Protein AF-A0A151EIM7-F1 (afdb_monomer_lite)

Structure (mmCIF, N/CA/C/O backbone):
data_AF-A0A151EIM7-F1
#
_entry.id   AF-A0A151EIM7-F1
#
loop_
_atom_site.group_PDB
_atom_site.id
_atom_site.type_symbol
_atom_site.label_atom_id
_atom_site.label_alt_id
_atom_site.label_comp_id
_atom_site.label_asym_id
_atom_site.label_entity_id
_atom_site.label_seq_id
_atom_site.pdbx_PDB_ins_code
_atom_site.Cartn_x
_atom_site.Cartn_y
_atom_site.Cartn_z
_atom_site.occupancy
_atom_site.B_iso_or_equiv
_atom_site.auth_seq_id
_atom_site.auth_comp_id
_atom_site.auth_asym_id
_atom_site.auth_atom_id
_atom_site.pdbx_PDB_model_num
ATOM 1 N N . MET A 1 1 ? 0.735 -45.747 -28.617 1.00 42.25 1 MET A N 1
ATOM 2 C CA . MET A 1 1 ? 1.359 -46.510 -27.512 1.00 42.25 1 MET A CA 1
ATOM 3 C C . MET A 1 1 ? 2.869 -46.432 -27.669 1.00 42.25 1 MET A C 1
ATOM 5 O O . MET A 1 1 ? 3.387 -46.979 -28.634 1.00 42.25 1 MET A O 1
ATOM 9 N N . SER A 1 2 ? 3.569 -45.707 -26.797 1.00 50.22 2 SER A N 1
ATOM 10 C CA . SER A 1 2 ? 5.024 -45.531 -26.914 1.00 50.22 2 SER A CA 1
ATOM 11 C C . SER A 1 2 ? 5.769 -46.824 -26.540 1.00 50.22 2 SER A C 1
ATOM 13 O O . SER A 1 2 ? 5.380 -47.481 -25.568 1.00 50.22 2 SER A O 1
ATOM 15 N N . PRO A 1 3 ? 6.820 -47.223 -27.280 1.00 63.88 3 PRO A N 1
ATOM 16 C CA . PRO A 1 3 ? 7.548 -48.462 -27.020 1.00 63.88 3 PRO A CA 1
ATOM 17 C C . PRO A 1 3 ? 8.206 -48.447 -25.630 1.00 63.88 3 PRO A C 1
ATOM 19 O O . PRO A 1 3 ? 8.835 -47.468 -25.226 1.00 63.88 3 PRO A O 1
ATOM 22 N N . LYS A 1 4 ? 8.059 -49.544 -24.873 1.00 72.88 4 LYS A N 1
ATOM 23 C CA . LYS A 1 4 ? 8.673 -49.703 -23.545 1.00 72.88 4 LYS A CA 1
ATOM 24 C C . LYS A 1 4 ? 10.191 -49.879 -23.689 1.00 72.88 4 LYS A C 1
ATOM 26 O O . LYS A 1 4 ? 10.654 -50.973 -23.999 1.00 72.88 4 LYS A O 1
ATOM 31 N N . ILE A 1 5 ? 10.949 -48.817 -23.423 1.00 80.94 5 ILE A N 1
ATOM 32 C CA . ILE A 1 5 ? 12.421 -48.822 -23.419 1.00 80.94 5 ILE A CA 1
ATOM 33 C C . ILE A 1 5 ? 12.926 -49.662 -22.240 1.00 80.94 5 ILE A C 1
ATOM 35 O O . ILE A 1 5 ? 12.552 -49.422 -21.086 1.00 80.94 5 ILE A O 1
ATOM 39 N N . ARG A 1 6 ? 13.776 -50.660 -22.500 1.00 82.19 6 ARG A N 1
ATOM 40 C CA . ARG A 1 6 ? 14.359 -51.508 -21.453 1.00 82.19 6 ARG A CA 1
ATOM 41 C C . ARG A 1 6 ? 15.594 -50.827 -20.866 1.00 82.19 6 ARG A C 1
ATOM 43 O O . ARG A 1 6 ? 16.332 -50.113 -21.530 1.00 82.19 6 ARG A O 1
ATOM 50 N N . LYS A 1 7 ? 15.887 -51.104 -19.592 1.00 84.50 7 LYS A N 1
ATOM 51 C CA . LYS A 1 7 ? 17.019 -50.515 -18.841 1.00 84.50 7 LYS A CA 1
ATOM 52 C C . LYS A 1 7 ? 18.390 -50.647 -19.524 1.00 84.50 7 LYS A C 1
ATOM 54 O O . LYS A 1 7 ? 19.271 -49.830 -19.271 1.00 84.50 7 LYS A O 1
ATOM 59 N N . LYS A 1 8 ? 18.598 -51.698 -20.321 1.00 87.00 8 LYS A N 1
ATOM 60 C CA . LYS A 1 8 ? 19.870 -51.972 -21.004 1.00 87.00 8 LYS A CA 1
ATOM 61 C C . LYS A 1 8 ? 19.950 -51.358 -22.408 1.00 87.00 8 LYS A C 1
ATOM 63 O O . LYS A 1 8 ? 21.042 -51.376 -22.967 1.00 87.00 8 LYS A O 1
ATOM 68 N N . ASP A 1 9 ? 18.848 -50.826 -22.932 1.00 89.94 9 ASP A N 1
ATOM 69 C CA . ASP A 1 9 ? 18.790 -50.243 -24.272 1.00 89.94 9 ASP A CA 1
ATOM 70 C C . ASP A 1 9 ? 19.521 -48.889 -24.303 1.00 89.94 9 ASP A C 1
ATOM 72 O O . ASP A 1 9 ? 19.673 -48.254 -23.248 1.00 89.94 9 ASP A O 1
ATOM 76 N N . PRO A 1 10 ? 19.987 -48.427 -25.477 1.00 87.44 10 PRO A N 1
ATOM 77 C CA . PRO A 1 10 ? 20.509 -47.075 -25.644 1.00 87.44 10 PRO A CA 1
ATOM 78 C C . PRO A 1 10 ? 19.485 -46.024 -25.200 1.00 87.44 10 PRO A C 1
ATOM 80 O O . PRO A 1 10 ? 18.284 -46.161 -25.433 1.00 87.44 10 PRO A O 1
ATOM 83 N N . CYS A 1 11 ? 19.954 -44.980 -24.523 1.00 86.81 11 CYS A N 1
ATOM 84 C CA . CYS A 1 11 ? 19.087 -43.929 -24.013 1.00 86.81 11 CYS A CA 1
ATOM 85 C C . CYS A 1 11 ? 18.486 -43.113 -25.176 1.00 86.81 11 CYS A C 1
ATOM 87 O O . CYS A 1 11 ? 19.243 -42.645 -26.029 1.00 86.81 11 CYS A O 1
ATOM 89 N N . PRO A 1 12 ? 17.162 -42.865 -25.195 1.00 84.50 12 PRO A N 1
ATOM 90 C CA . PRO A 1 12 ? 16.500 -42.142 -26.285 1.00 84.50 12 PRO A CA 1
ATOM 91 C C . PRO A 1 12 ? 16.881 -40.656 -26.370 1.00 84.50 12 PRO A C 1
ATOM 93 O O . PRO A 1 12 ? 16.551 -40.012 -27.355 1.00 84.50 12 PRO A O 1
ATOM 96 N N . CYS A 1 13 ? 17.578 -40.098 -25.372 1.00 84.38 13 CYS A N 1
ATOM 97 C CA . CYS A 1 13 ? 18.049 -38.709 -25.401 1.00 84.38 13 CYS A CA 1
ATOM 98 C C . CYS A 1 13 ? 19.285 -38.484 -26.292 1.00 84.38 13 CYS A C 1
ATOM 100 O O . CYS A 1 13 ? 19.837 -37.391 -26.290 1.00 84.38 13 CYS A O 1
ATOM 102 N N . GLY A 1 14 ? 19.775 -39.517 -26.988 1.00 81.00 14 GLY A N 1
ATOM 103 C CA . GLY A 1 14 ? 20.930 -39.403 -27.885 1.00 81.00 14 GLY A CA 1
ATOM 104 C C . GLY A 1 14 ? 22.294 -39.403 -27.187 1.00 81.00 14 GLY A C 1
ATOM 105 O O . GLY A 1 14 ? 23.315 -39.279 -27.849 1.00 81.00 14 GLY A O 1
ATOM 106 N N . SER A 1 15 ? 22.354 -39.610 -25.868 1.00 84.38 15 SER A N 1
ATOM 107 C CA . SER A 1 15 ? 23.609 -39.541 -25.095 1.00 84.38 15 SER A CA 1
ATOM 108 C C . SER A 1 15 ? 24.609 -40.681 -25.338 1.00 84.38 15 SER A C 1
ATOM 110 O O . SER A 1 15 ? 25.675 -40.696 -24.726 1.00 84.38 15 SER A O 1
ATOM 112 N N . GLY A 1 16 ? 24.251 -41.698 -26.130 1.00 82.75 16 GLY A N 1
ATOM 113 C CA . GLY A 1 16 ? 25.068 -42.899 -26.361 1.00 82.75 16 GLY A CA 1
ATOM 114 C C . GLY A 1 16 ? 25.200 -43.849 -25.156 1.00 82.75 16 GLY A C 1
ATOM 115 O O . GLY A 1 16 ? 25.737 -44.947 -25.291 1.00 82.75 16 GLY A O 1
ATOM 116 N N . LYS A 1 17 ? 24.687 -43.478 -23.973 1.00 88.31 17 LYS A N 1
ATOM 117 C CA . LYS A 1 17 ? 24.714 -44.298 -22.745 1.00 88.31 17 LYS A CA 1
ATOM 118 C C . LYS A 1 17 ? 23.523 -45.263 -22.680 1.00 88.31 17 LYS A C 1
ATOM 120 O O . LYS A 1 17 ? 22.493 -45.044 -23.315 1.00 88.31 17 LYS A O 1
ATOM 125 N N . LYS A 1 18 ? 23.618 -46.310 -21.848 1.00 88.62 18 LYS A N 1
ATOM 126 C CA . LYS A 1 18 ? 22.475 -47.192 -21.524 1.00 88.62 18 LYS A CA 1
ATOM 127 C C . LYS A 1 18 ? 21.411 -46.417 -20.740 1.00 88.62 18 LYS A C 1
ATOM 129 O O . LYS A 1 18 ? 21.754 -45.627 -19.860 1.00 88.62 18 LYS A O 1
ATOM 134 N N . TYR A 1 19 ? 20.128 -46.686 -20.988 1.00 87.31 19 TYR A N 1
ATOM 135 C CA . TYR A 1 19 ? 19.005 -45.963 -20.380 1.00 87.31 19 TYR A CA 1
ATOM 136 C C . TYR A 1 19 ? 19.077 -45.931 -18.843 1.00 87.31 19 TYR A C 1
ATOM 138 O O . TYR A 1 19 ? 18.889 -44.873 -18.240 1.00 87.31 19 TYR A O 1
ATOM 146 N N . LYS A 1 20 ? 19.445 -47.057 -18.207 1.00 83.94 20 LYS A N 1
ATOM 147 C CA . LYS A 1 20 ? 19.614 -47.166 -16.744 1.00 83.94 20 LYS A CA 1
ATOM 148 C C . LYS A 1 20 ? 20.670 -46.228 -16.143 1.00 83.94 20 LYS A C 1
ATOM 150 O O . LYS A 1 20 ? 20.579 -45.923 -14.961 1.00 83.94 20 LYS A O 1
ATOM 155 N N . ASP A 1 21 ? 21.659 -45.813 -16.933 1.00 84.31 21 ASP A N 1
ATOM 156 C CA . ASP A 1 21 ? 22.814 -45.021 -16.493 1.00 84.31 21 ASP A CA 1
ATOM 157 C C . ASP A 1 21 ? 22.691 -43.543 -16.912 1.00 84.31 21 ASP A C 1
ATOM 159 O O . ASP A 1 21 ? 23.602 -42.753 -16.678 1.00 84.31 21 ASP A O 1
ATOM 163 N N . CYS A 1 22 ? 21.564 -43.171 -17.527 1.00 86.62 22 CYS A N 1
ATOM 164 C CA . CYS A 1 22 ? 21.266 -41.827 -18.011 1.00 86.62 22 CYS A CA 1
ATOM 165 C C . CYS A 1 22 ? 19.880 -41.389 -17.500 1.00 86.62 22 CYS A C 1
ATOM 167 O O . CYS A 1 22 ? 19.685 -41.281 -16.289 1.00 86.62 22 CYS A O 1
ATOM 169 N N . CYS A 1 23 ? 18.897 -41.194 -18.383 1.00 81.62 23 CYS A N 1
ATOM 170 C CA . CYS A 1 23 ? 17.592 -40.625 -18.035 1.00 81.62 23 CYS A CA 1
ATOM 171 C C . CYS A 1 23 ? 16.762 -41.452 -17.031 1.00 81.62 23 CYS A C 1
ATOM 173 O O . CYS A 1 23 ? 15.786 -40.954 -16.475 1.00 81.62 23 CYS A O 1
ATOM 175 N N . PHE A 1 24 ? 17.111 -42.719 -16.782 1.00 79.12 24 PHE A N 1
ATOM 176 C CA . PHE A 1 24 ? 16.464 -43.508 -15.732 1.00 79.12 24 PHE A CA 1
ATOM 177 C C . PHE A 1 24 ? 16.878 -43.067 -14.316 1.00 79.12 24 PHE A C 1
ATOM 179 O O . PHE A 1 24 ? 16.057 -43.133 -13.404 1.00 79.12 24 PHE A O 1
ATOM 186 N N . LYS A 1 25 ? 18.124 -42.604 -14.115 1.00 71.12 25 LYS A N 1
ATOM 187 C CA . LYS A 1 25 ? 18.597 -42.102 -12.810 1.00 71.12 25 LYS A CA 1
ATOM 188 C C . LYS A 1 25 ? 17.967 -40.757 -12.465 1.00 71.12 25 LYS A C 1
ATOM 190 O O . LYS A 1 25 ? 17.516 -40.586 -11.338 1.00 71.12 25 LYS A O 1
ATOM 195 N N . THR A 1 26 ? 17.855 -39.850 -13.436 1.00 60.06 26 THR A N 1
ATOM 196 C CA . THR A 1 26 ? 17.179 -38.556 -13.248 1.00 60.06 26 THR A CA 1
ATOM 197 C C . THR A 1 26 ? 15.692 -38.724 -12.940 1.00 60.06 26 THR A C 1
ATOM 199 O O . THR A 1 26 ? 15.194 -38.066 -12.035 1.00 60.06 26 THR A O 1
ATOM 202 N N . LYS A 1 27 ? 15.003 -39.694 -13.565 1.00 59.03 27 LYS A N 1
ATOM 203 C CA . LYS A 1 27 ? 13.618 -40.060 -13.193 1.00 59.03 27 LYS A CA 1
ATOM 204 C C . LYS A 1 27 ? 13.473 -40.676 -11.797 1.00 59.03 27 LYS A C 1
ATOM 206 O O . LYS A 1 27 ? 12.365 -40.710 -11.273 1.00 59.03 27 LYS A O 1
ATOM 211 N N . LYS A 1 28 ? 14.548 -41.225 -11.220 1.00 49.00 28 LYS A N 1
ATOM 212 C CA . LYS A 1 28 ? 14.542 -41.732 -9.841 1.00 49.00 28 LYS A CA 1
ATOM 213 C C . LYS A 1 28 ? 14.741 -40.582 -8.847 1.00 49.00 28 LYS A C 1
ATOM 215 O O . LYS A 1 28 ? 14.007 -40.510 -7.872 1.00 49.00 28 LYS A O 1
ATOM 220 N N . TYR A 1 29 ? 15.640 -39.647 -9.163 1.00 43.59 29 TYR A N 1
ATOM 221 C CA . TYR A 1 29 ? 15.848 -38.419 -8.387 1.00 43.59 29 TYR A CA 1
ATOM 222 C C . TYR A 1 29 ? 14.589 -37.548 -8.313 1.00 43.59 29 TYR A C 1
ATOM 224 O O . TYR A 1 29 ? 14.242 -37.096 -7.233 1.00 43.59 29 TYR A O 1
ATOM 232 N N . SER A 1 30 ? 13.843 -37.403 -9.413 1.00 48.06 30 SER A N 1
ATOM 233 C CA . SER A 1 30 ? 12.594 -36.625 -9.435 1.00 48.06 30 SER A CA 1
ATOM 234 C C . SER A 1 30 ? 11.403 -37.305 -8.744 1.00 48.06 30 SER A C 1
ATOM 236 O O . SER A 1 30 ? 10.312 -36.749 -8.737 1.00 48.06 30 SER A O 1
ATOM 238 N N . LYS A 1 31 ? 11.559 -38.546 -8.261 1.00 43.12 31 LYS A N 1
ATOM 239 C CA . LYS A 1 31 ? 10.491 -39.307 -7.593 1.00 43.12 31 LYS A CA 1
ATOM 240 C C . LYS A 1 31 ? 10.772 -39.541 -6.106 1.00 43.12 31 LYS A C 1
ATOM 242 O O . LYS A 1 31 ? 9.821 -39.740 -5.361 1.00 43.12 31 LYS A O 1
ATOM 247 N N . ASP A 1 32 ? 12.041 -39.482 -5.690 1.00 39.56 32 ASP A N 1
ATOM 248 C CA . ASP A 1 32 ? 12.460 -39.518 -4.279 1.00 39.56 32 ASP A CA 1
ATOM 249 C C . ASP A 1 32 ? 12.395 -38.134 -3.598 1.00 39.56 32 ASP A C 1
ATOM 251 O O . ASP A 1 32 ? 12.278 -38.072 -2.380 1.00 39.56 32 ASP A O 1
ATOM 255 N N . SER A 1 33 ? 12.390 -37.021 -4.343 1.00 40.53 33 SER A N 1
ATOM 256 C CA . SER A 1 33 ? 12.247 -35.665 -3.777 1.00 40.53 33 SER A CA 1
ATOM 257 C C . SER A 1 33 ? 10.799 -35.241 -3.483 1.00 40.53 33 SER A C 1
ATOM 259 O O . SER A 1 33 ? 10.574 -34.156 -2.958 1.00 40.53 33 SER A O 1
ATOM 261 N N . SER A 1 34 ? 9.806 -36.083 -3.785 1.00 43.25 34 SER A N 1
ATOM 262 C CA . SER A 1 34 ? 8.378 -35.766 -3.599 1.00 43.25 34 SER A CA 1
ATOM 263 C C . SER A 1 34 ? 7.695 -36.575 -2.490 1.00 43.25 34 SER A C 1
ATOM 265 O O . SER A 1 34 ? 6.467 -36.600 -2.422 1.00 43.25 34 SER A O 1
ATOM 267 N N . GLN A 1 35 ? 8.446 -37.238 -1.602 1.00 47.59 35 GLN A N 1
ATOM 268 C CA . GLN A 1 35 ? 7.869 -37.856 -0.403 1.00 47.59 35 GLN A CA 1
ATOM 269 C C . GLN A 1 35 ? 8.670 -37.527 0.865 1.00 47.59 35 GLN A C 1
ATOM 271 O O . GLN A 1 35 ? 9.724 -38.101 1.113 1.00 47.59 35 GLN A O 1
ATOM 276 N N . LYS A 1 36 ? 8.030 -36.686 1.697 1.00 44.12 36 LYS A N 1
ATOM 277 C CA . LYS A 1 36 ? 8.289 -36.324 3.107 1.00 44.12 36 LYS A CA 1
ATOM 278 C C . LYS A 1 36 ? 9.172 -35.099 3.385 1.00 44.12 36 LYS A C 1
ATOM 280 O O . LYS A 1 36 ? 10.219 -35.221 4.001 1.00 44.12 36 LYS A O 1
ATOM 285 N N . LEU A 1 37 ? 8.618 -33.916 3.129 1.00 39.38 37 LEU A N 1
ATOM 286 C CA . LEU A 1 37 ? 8.621 -32.830 4.115 1.00 39.38 37 LEU A CA 1
ATOM 287 C C . LEU A 1 37 ? 7.152 -32.455 4.343 1.00 39.38 37 LEU A C 1
ATOM 289 O O . LEU A 1 37 ? 6.433 -32.094 3.416 1.00 39.38 37 LEU A O 1
ATOM 293 N N . SER A 1 38 ? 6.664 -32.698 5.557 1.00 47.59 38 SER A N 1
ATOM 294 C CA . SER A 1 38 ? 5.327 -32.275 5.979 1.00 47.59 38 SER A CA 1
ATOM 295 C C . SER A 1 38 ? 5.363 -30.761 6.176 1.00 47.59 38 SER A C 1
ATOM 297 O O . SER A 1 38 ? 6.334 -30.275 6.751 1.00 47.59 38 SER A O 1
ATOM 299 N N . LYS A 1 39 ? 4.322 -30.018 5.770 1.00 49.53 39 LYS A N 1
ATOM 300 C CA . LYS A 1 39 ? 4.217 -28.566 6.037 1.00 49.53 39 LYS A CA 1
ATOM 301 C C . LYS A 1 39 ? 4.471 -28.231 7.524 1.00 49.53 39 LYS A C 1
ATOM 303 O O . LYS A 1 39 ? 5.086 -27.219 7.828 1.00 49.53 39 LYS A O 1
ATOM 308 N N . ASN A 1 40 ? 4.140 -29.157 8.433 1.00 51.78 40 ASN A N 1
ATOM 309 C CA . ASN A 1 40 ? 4.376 -29.020 9.875 1.00 51.78 40 ASN A CA 1
ATOM 310 C C . ASN A 1 40 ? 5.846 -29.145 10.314 1.00 51.78 40 ASN A C 1
ATOM 312 O O . ASN A 1 40 ? 6.152 -28.771 11.442 1.00 51.78 40 ASN A O 1
ATOM 316 N N . SER A 1 41 ? 6.752 -29.718 9.509 1.00 50.06 41 SER A N 1
ATOM 317 C CA . SER A 1 41 ? 8.176 -29.776 9.881 1.00 50.06 41 SER A CA 1
ATOM 318 C C . SER A 1 41 ? 8.945 -28.552 9.403 1.00 50.06 41 SER A C 1
ATOM 320 O O . SER A 1 41 ? 9.816 -28.103 10.131 1.00 50.06 41 SER A O 1
ATOM 322 N N . ALA A 1 42 ? 8.584 -27.982 8.249 1.00 47.88 42 ALA A N 1
ATOM 323 C CA . ALA A 1 42 ? 9.158 -26.722 7.779 1.00 47.88 42 ALA A CA 1
ATOM 324 C C . ALA A 1 42 ? 8.760 -25.554 8.697 1.00 47.88 42 ALA A C 1
ATOM 326 O O . ALA A 1 42 ? 9.623 -24.791 9.108 1.00 47.88 42 ALA A O 1
ATOM 327 N N . ALA A 1 43 ? 7.488 -25.485 9.113 1.00 47.28 43 ALA A N 1
ATOM 328 C CA . ALA A 1 43 ? 7.025 -24.487 10.081 1.00 47.28 43 ALA A CA 1
ATOM 329 C C . ALA A 1 43 ? 7.740 -24.606 11.441 1.00 47.28 43 ALA A C 1
ATOM 331 O O . ALA A 1 43 ? 8.161 -23.606 12.003 1.00 47.28 43 ALA A O 1
ATOM 332 N N . LYS A 1 44 ? 7.976 -25.833 11.931 1.00 54.34 44 LYS A N 1
ATOM 333 C CA . LYS A 1 44 ? 8.737 -26.070 13.173 1.00 54.34 44 LYS A CA 1
ATOM 334 C C . LYS A 1 44 ? 10.231 -25.782 13.062 1.00 54.34 44 LYS A C 1
ATOM 336 O O . LYS A 1 44 ? 10.880 -25.507 14.068 1.00 54.34 44 LYS A O 1
ATOM 341 N N . GLU A 1 45 ? 10.806 -25.943 11.876 1.00 62.12 45 GLU A N 1
ATOM 342 C CA . GLU A 1 45 ? 12.193 -25.554 11.623 1.00 62.12 45 GLU A CA 1
ATOM 343 C C . GLU A 1 45 ? 12.316 -24.033 11.532 1.00 62.12 45 GLU A C 1
ATOM 345 O O . GLU A 1 45 ? 13.248 -23.488 12.113 1.00 62.12 45 GLU A O 1
ATOM 350 N N . LEU A 1 46 ? 11.343 -23.354 10.917 1.00 59.88 46 LEU A N 1
ATOM 351 C CA . LEU A 1 46 ? 11.243 -21.895 10.911 1.00 59.88 46 LEU A CA 1
ATOM 352 C C . LEU A 1 46 ? 11.037 -21.327 12.319 1.00 59.88 46 LEU A C 1
ATOM 354 O O . LEU A 1 46 ? 11.780 -20.433 12.696 1.00 59.88 46 LEU A O 1
ATOM 358 N N . GLU A 1 47 ? 10.139 -21.890 13.135 1.00 60.97 47 GLU A N 1
ATOM 359 C CA . GLU A 1 47 ? 9.978 -21.494 14.547 1.00 60.97 47 GLU A CA 1
ATOM 360 C C . GLU A 1 47 ? 11.301 -21.598 15.315 1.00 60.97 47 GLU A C 1
ATOM 362 O O . GLU A 1 47 ? 11.693 -20.659 15.993 1.00 60.97 47 GLU A O 1
ATOM 367 N N . LYS A 1 48 ? 12.054 -22.693 15.151 1.00 65.81 48 LYS A N 1
ATOM 368 C CA . LYS A 1 48 ? 13.373 -22.847 15.793 1.00 65.81 48 LYS A CA 1
ATOM 369 C C . LYS A 1 48 ? 14.423 -21.850 15.310 1.00 65.81 48 LYS A C 1
ATOM 371 O O . LYS A 1 48 ? 15.360 -21.554 16.046 1.00 65.81 48 LYS A O 1
ATOM 376 N N . ILE A 1 49 ? 14.321 -21.407 14.061 1.00 66.31 49 ILE A N 1
ATOM 377 C CA . ILE A 1 49 ? 15.206 -20.388 13.490 1.00 66.31 49 ILE A CA 1
ATOM 378 C C . ILE A 1 49 ? 14.817 -19.008 14.038 1.00 66.31 49 ILE A C 1
ATOM 380 O O . ILE A 1 49 ? 15.701 -18.251 14.423 1.00 66.31 49 ILE A O 1
ATOM 384 N N . LEU A 1 50 ? 13.516 -18.726 14.152 1.00 59.28 50 LEU A N 1
ATOM 385 C CA . LEU A 1 50 ? 12.955 -17.499 14.729 1.00 59.28 50 LEU A CA 1
ATOM 386 C C . LEU A 1 50 ? 13.085 -17.436 16.264 1.00 59.28 50 LEU A C 1
ATOM 388 O O . LEU A 1 50 ? 13.021 -16.367 16.850 1.00 59.28 50 LEU A O 1
ATOM 392 N N . GLU A 1 51 ? 13.327 -18.553 16.948 1.00 68.38 51 GLU A N 1
ATOM 393 C CA . GLU A 1 51 ? 13.711 -18.560 18.369 1.00 68.38 51 GLU A CA 1
ATOM 394 C C . GLU A 1 51 ? 15.164 -18.099 18.590 1.00 68.38 51 GLU A C 1
ATOM 396 O O . GLU A 1 51 ? 15.560 -17.788 19.719 1.00 68.38 51 GLU A O 1
ATOM 401 N N . ASN A 1 52 ? 15.983 -18.058 17.534 1.00 79.00 52 ASN A N 1
ATOM 402 C CA . ASN A 1 52 ? 17.338 -17.543 17.628 1.00 79.00 52 ASN A CA 1
ATOM 403 C C . ASN A 1 52 ? 17.317 -16.016 17.539 1.00 79.00 52 ASN A C 1
ATOM 405 O O . ASN A 1 52 ? 17.175 -15.444 16.458 1.00 79.00 52 ASN A O 1
ATOM 409 N N . LYS A 1 53 ? 17.509 -15.374 18.692 1.00 60.94 53 LYS A N 1
ATOM 410 C CA . LYS A 1 53 ? 17.497 -13.917 18.826 1.00 60.94 53 LYS A CA 1
ATOM 411 C C . LYS A 1 53 ? 18.451 -13.223 17.849 1.00 60.94 53 LYS A C 1
ATOM 413 O O . LYS A 1 53 ? 18.049 -12.235 17.257 1.00 60.94 53 LYS A O 1
ATOM 418 N N . ASP A 1 54 ? 19.631 -13.792 17.595 1.00 62.62 54 ASP A N 1
ATOM 419 C CA . ASP A 1 54 ? 20.600 -13.222 16.650 1.00 62.62 54 ASP A CA 1
ATOM 420 C C . ASP A 1 54 ? 20.069 -13.245 15.205 1.00 62.62 54 ASP A C 1
ATOM 422 O O . ASP A 1 54 ? 20.354 -12.347 14.419 1.00 62.62 54 ASP A O 1
ATOM 426 N N . ILE A 1 55 ? 19.285 -14.266 14.837 1.00 68.19 55 ILE A N 1
ATOM 427 C CA . ILE A 1 55 ? 18.697 -14.390 13.495 1.00 68.19 55 ILE A CA 1
ATOM 428 C C . ILE A 1 55 ? 17.515 -13.441 13.338 1.00 68.19 55 ILE A C 1
ATOM 430 O O . ILE A 1 55 ? 17.396 -12.813 12.293 1.00 68.19 55 ILE A O 1
ATOM 434 N N . VAL A 1 56 ? 16.662 -13.318 14.356 1.00 59.88 56 VAL A N 1
ATOM 435 C CA . VAL A 1 56 ? 15.547 -12.358 14.341 1.00 59.88 56 VAL A CA 1
ATOM 436 C C . VAL A 1 56 ? 16.064 -10.928 14.311 1.00 59.88 56 VAL A C 1
ATOM 438 O O . VAL A 1 56 ? 15.546 -10.123 13.552 1.00 59.88 56 VAL A O 1
ATOM 441 N N . GLU A 1 57 ? 17.112 -10.628 15.074 1.00 51.97 57 GLU A N 1
ATOM 442 C CA . GLU A 1 57 ? 17.764 -9.318 15.078 1.00 51.97 57 GLU A CA 1
ATOM 443 C C . GLU A 1 57 ? 18.423 -9.041 13.720 1.00 51.97 57 GLU A C 1
ATOM 445 O O . GLU A 1 57 ? 18.194 -7.990 13.139 1.00 51.97 57 GLU A O 1
ATOM 450 N N . THR A 1 58 ? 19.110 -10.025 13.127 1.00 56.69 58 THR A N 1
ATOM 451 C CA . THR A 1 58 ? 19.674 -9.890 11.770 1.00 56.69 58 THR A CA 1
ATOM 452 C C . THR A 1 58 ? 18.591 -9.724 10.701 1.00 56.69 58 THR A C 1
ATOM 454 O O . THR A 1 58 ? 18.764 -8.930 9.787 1.00 56.69 58 THR A O 1
ATOM 457 N N . LEU A 1 59 ? 17.482 -10.468 10.777 1.00 60.62 59 LEU A N 1
ATOM 458 C CA . LEU A 1 59 ? 16.359 -10.344 9.841 1.00 60.62 59 LEU A CA 1
ATOM 459 C C . LEU A 1 59 ? 15.645 -9.004 10.007 1.00 60.62 59 LEU A C 1
ATOM 461 O O . LEU A 1 59 ? 15.328 -8.377 9.004 1.00 60.62 59 LEU A O 1
ATOM 465 N N . GLY A 1 60 ? 15.448 -8.556 11.247 1.00 50.12 60 GLY A N 1
ATOM 466 C CA . GLY A 1 60 ? 14.913 -7.238 11.567 1.00 50.12 60 GLY A CA 1
ATOM 467 C C . GLY A 1 60 ? 15.801 -6.129 11.014 1.00 50.12 60 GLY A C 1
ATOM 468 O O . GLY A 1 60 ? 15.298 -5.247 10.335 1.00 50.12 60 GLY A O 1
ATOM 469 N N . GLU A 1 61 ? 17.123 -6.227 11.187 1.00 46.28 61 GLU A N 1
ATOM 470 C CA . GLU A 1 61 ? 18.086 -5.300 10.578 1.00 46.28 61 GLU A CA 1
ATOM 471 C C . GLU A 1 61 ? 18.027 -5.317 9.042 1.00 46.28 61 GLU A C 1
ATOM 473 O O . GLU A 1 61 ? 18.238 -4.285 8.414 1.00 46.28 61 GLU A O 1
ATOM 478 N N . LEU A 1 62 ? 17.759 -6.472 8.424 1.00 48.84 62 LEU A N 1
ATOM 479 C CA . LEU A 1 62 ? 17.701 -6.628 6.966 1.00 48.84 62 LEU A CA 1
ATOM 480 C C . LEU A 1 62 ? 16.408 -6.054 6.381 1.00 48.84 62 LEU A C 1
ATOM 482 O O . LEU A 1 62 ? 16.457 -5.389 5.352 1.00 48.84 62 LEU A O 1
ATOM 486 N N . VAL A 1 63 ? 15.278 -6.281 7.055 1.00 56.53 63 VAL A N 1
ATOM 487 C CA . VAL A 1 63 ? 13.985 -5.663 6.733 1.00 56.53 63 VAL A CA 1
ATOM 488 C C . VAL A 1 63 ? 14.085 -4.151 6.931 1.00 56.53 63 VAL A C 1
ATOM 490 O O . VAL A 1 63 ? 13.838 -3.395 6.004 1.00 56.53 63 VAL A O 1
ATOM 493 N N . TRP A 1 64 ? 14.588 -3.693 8.075 1.00 47.41 64 TRP A N 1
ATOM 494 C CA . TRP A 1 64 ? 14.780 -2.271 8.367 1.00 47.41 64 TRP A CA 1
ATO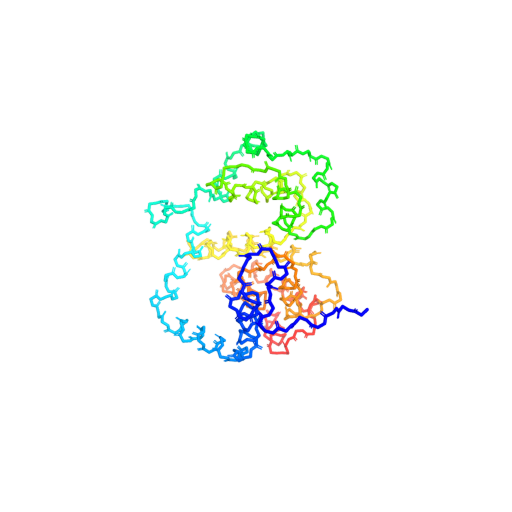M 495 C C . TRP A 1 64 ? 15.738 -1.570 7.383 1.00 47.41 64 TRP A C 1
ATOM 497 O O . TRP A 1 64 ? 15.493 -0.439 6.961 1.00 47.41 64 TRP A O 1
ATOM 507 N N . ALA A 1 65 ? 16.800 -2.252 6.937 1.00 46.97 65 ALA A N 1
ATOM 508 C CA . ALA A 1 65 ? 17.718 -1.739 5.917 1.00 46.97 65 ALA A CA 1
ATOM 509 C C . ALA A 1 65 ? 17.101 -1.645 4.509 1.00 46.97 65 ALA A C 1
ATOM 511 O O . ALA A 1 65 ? 17.607 -0.882 3.684 1.00 46.97 65 ALA A O 1
ATOM 512 N N . LEU A 1 66 ? 16.031 -2.394 4.215 1.00 47.88 66 LEU A N 1
ATOM 513 C CA . LEU A 1 66 ? 15.263 -2.229 2.975 1.00 47.88 66 LEU A CA 1
ATOM 514 C C . LEU A 1 66 ? 14.435 -0.931 2.987 1.00 47.88 66 LEU A C 1
ATOM 516 O O . LEU A 1 66 ? 14.198 -0.368 1.918 1.00 47.88 66 LEU A O 1
ATOM 520 N N . HIS A 1 67 ? 14.070 -0.422 4.171 1.00 50.41 67 HIS A N 1
ATOM 521 C CA . HIS A 1 67 ? 13.145 0.709 4.334 1.00 50.41 67 HIS A CA 1
ATOM 522 C C . HIS A 1 67 ? 13.816 2.047 4.734 1.00 50.41 67 HIS A C 1
ATOM 524 O O . HIS A 1 67 ? 13.287 3.123 4.436 1.00 50.41 67 HIS A O 1
ATOM 530 N N . THR A 1 68 ? 15.031 2.054 5.297 1.00 43.22 68 THR A N 1
ATOM 531 C CA . THR A 1 68 ? 15.697 3.286 5.787 1.00 43.22 68 THR A CA 1
ATOM 532 C C . THR A 1 68 ? 16.833 3.823 4.894 1.00 43.22 68 THR A C 1
ATOM 534 O O . THR A 1 68 ? 17.634 3.091 4.312 1.00 43.22 68 THR A O 1
ATOM 537 N N . GLU A 1 69 ? 16.951 5.158 4.786 1.00 40.12 69 GLU A N 1
ATOM 538 C CA . GLU A 1 69 ? 18.141 5.817 4.224 1.00 40.12 69 GLU A CA 1
ATOM 539 C C . GLU A 1 69 ? 19.179 6.038 5.327 1.00 40.12 69 GLU A C 1
ATOM 541 O O . GLU A 1 69 ? 18.996 6.891 6.191 1.00 40.12 69 GLU A O 1
ATOM 546 N N . GLY A 1 70 ? 20.310 5.330 5.270 1.00 45.81 70 GLY A N 1
ATOM 547 C CA . GLY A 1 70 ? 21.421 5.648 6.170 1.00 45.81 70 GLY A CA 1
ATOM 548 C C . GLY A 1 70 ? 22.631 4.726 6.148 1.00 45.81 70 GLY A C 1
ATOM 549 O O . GLY A 1 70 ? 23.726 5.198 6.431 1.00 45.81 70 GLY A O 1
ATOM 550 N N . GLU A 1 71 ? 22.501 3.455 5.762 1.00 40.69 71 GLU A N 1
ATOM 551 C CA . GLU A 1 71 ? 23.618 2.502 5.896 1.00 40.69 71 GLU A CA 1
ATOM 552 C C . GLU A 1 71 ? 23.857 1.657 4.638 1.00 40.69 71 GLU A C 1
ATOM 554 O O . GLU A 1 71 ? 23.909 0.430 4.666 1.00 40.69 71 GLU A O 1
ATOM 559 N N . SER A 1 72 ? 24.123 2.323 3.508 1.00 41.78 72 SER A N 1
ATOM 560 C CA . SER A 1 72 ? 24.623 1.634 2.301 1.00 41.78 72 SER A CA 1
ATOM 561 C C . SER A 1 72 ? 25.987 0.941 2.494 1.00 41.78 72 SER A C 1
ATOM 563 O O . SER A 1 72 ? 26.415 0.174 1.636 1.00 41.78 72 SER A O 1
ATOM 565 N N . GLU A 1 73 ? 26.677 1.188 3.614 1.00 41.16 73 GLU A N 1
ATOM 566 C CA . GLU A 1 73 ? 27.961 0.553 3.941 1.00 41.16 73 GLU A CA 1
ATOM 567 C C . GLU A 1 73 ? 27.822 -0.842 4.572 1.00 41.16 73 GLU A C 1
ATOM 569 O O . GLU A 1 73 ? 28.786 -1.609 4.529 1.00 41.16 73 GLU A O 1
ATOM 574 N N . LYS A 1 74 ? 26.652 -1.210 5.119 1.00 39.91 74 LYS A N 1
ATOM 575 C CA . LYS A 1 74 ? 26.481 -2.477 5.858 1.00 39.91 74 LYS A CA 1
ATOM 576 C C . LYS A 1 74 ? 25.952 -3.628 4.985 1.00 39.91 74 LYS A C 1
ATOM 578 O O . LYS A 1 74 ? 26.265 -4.785 5.260 1.00 39.91 74 LYS A O 1
ATOM 583 N N . TYR A 1 75 ? 25.255 -3.322 3.883 1.00 42.84 75 TYR A N 1
ATOM 584 C CA . TYR A 1 75 ? 24.648 -4.311 2.976 1.00 42.84 75 TYR A CA 1
ATOM 585 C C . TYR A 1 75 ? 24.989 -4.034 1.495 1.00 42.84 75 TYR A C 1
ATOM 587 O O . TYR A 1 75 ? 24.215 -3.406 0.776 1.00 42.84 75 TYR A O 1
ATOM 595 N N . PRO A 1 76 ? 26.135 -4.526 0.986 1.00 42.09 76 PRO A N 1
ATOM 596 C CA . PRO A 1 76 ? 26.666 -4.193 -0.346 1.00 42.09 76 PRO A CA 1
ATOM 597 C C . PRO A 1 76 ? 25.893 -4.791 -1.544 1.00 42.09 76 PRO A C 1
ATOM 599 O O . PRO A 1 76 ? 26.393 -4.741 -2.668 1.00 42.09 76 PRO A O 1
ATOM 602 N N . GLY A 1 77 ? 24.718 -5.393 -1.320 1.00 49.69 77 GLY A N 1
ATOM 603 C CA . GLY A 1 77 ? 23.923 -6.082 -2.345 1.00 49.69 77 GLY A CA 1
ATOM 604 C C . GLY A 1 77 ? 22.801 -5.250 -2.975 1.00 49.69 77 GLY A C 1
ATOM 605 O O . GLY A 1 77 ? 22.494 -5.469 -4.140 1.00 49.69 77 GLY A O 1
ATOM 606 N N . LEU A 1 78 ? 22.227 -4.282 -2.249 1.00 55.50 78 LEU A N 1
ATOM 607 C CA . LEU A 1 78 ? 21.087 -3.480 -2.715 1.00 55.50 78 LEU A CA 1
ATOM 608 C C . LEU A 1 78 ? 21.563 -2.126 -3.245 1.00 55.50 78 LEU A C 1
ATOM 610 O O . LEU A 1 78 ? 21.867 -1.188 -2.501 1.00 55.50 78 LEU A O 1
ATOM 614 N N . ARG A 1 79 ? 21.675 -2.028 -4.571 1.00 75.75 79 ARG A N 1
ATOM 615 C CA . ARG A 1 79 ? 22.138 -0.804 -5.240 1.00 75.75 79 ARG A CA 1
ATOM 616 C C . ARG A 1 79 ? 21.065 0.288 -5.253 1.00 75.75 79 ARG A C 1
ATOM 618 O O . ARG A 1 79 ? 21.405 1.472 -5.120 1.00 75.75 79 ARG A O 1
ATOM 625 N N . TRP A 1 80 ? 19.801 -0.109 -5.358 1.00 87.25 80 TRP A N 1
ATOM 626 C CA . TRP A 1 80 ? 18.634 0.765 -5.449 1.00 87.25 80 TRP A CA 1
ATOM 627 C C . TRP A 1 80 ? 17.749 0.659 -4.205 1.00 87.25 80 TRP A C 1
ATOM 629 O O . TRP A 1 80 ? 17.802 -0.327 -3.482 1.00 87.25 80 TRP A O 1
ATOM 639 N N . SER A 1 81 ? 16.989 1.718 -3.940 1.00 87.25 81 SER A N 1
ATOM 640 C CA . SER A 1 81 ? 15.965 1.790 -2.893 1.00 87.25 81 SER A CA 1
ATOM 641 C C . SER A 1 81 ? 14.852 2.730 -3.355 1.00 87.25 81 SER A C 1
ATOM 643 O O . SER A 1 81 ? 15.114 3.603 -4.191 1.00 87.25 81 SER A O 1
ATOM 645 N N . SER A 1 82 ? 13.643 2.599 -2.801 1.00 87.19 82 SER A N 1
ATOM 646 C CA . SER A 1 82 ? 12.492 3.462 -3.126 1.00 87.19 82 SER A CA 1
ATOM 647 C C . SER A 1 82 ? 12.848 4.943 -2.980 1.00 87.19 82 SER A C 1
ATOM 649 O O . SER A 1 82 ? 12.755 5.705 -3.938 1.00 87.19 82 SER A O 1
ATOM 651 N N . LYS A 1 83 ? 13.444 5.328 -1.844 1.00 86.69 83 LYS A N 1
ATOM 652 C CA . LYS A 1 83 ? 13.914 6.699 -1.560 1.00 86.69 83 LYS A CA 1
ATOM 653 C C . LYS A 1 83 ? 14.913 7.240 -2.601 1.00 86.69 83 LYS A C 1
ATOM 655 O O . LYS A 1 83 ? 14.869 8.423 -2.946 1.00 86.69 83 LYS A O 1
ATOM 660 N N . LYS A 1 84 ? 15.798 6.396 -3.157 1.00 91.88 84 LYS A N 1
ATOM 661 C CA . LYS A 1 84 ? 16.714 6.802 -4.245 1.00 91.88 84 LYS A CA 1
ATOM 662 C C . LYS A 1 84 ? 15.964 7.070 -5.547 1.00 91.88 84 LYS A C 1
ATOM 664 O O . LYS A 1 84 ? 16.283 8.046 -6.224 1.00 91.88 84 LYS A O 1
ATOM 669 N N . VAL A 1 85 ? 15.004 6.215 -5.896 1.00 94.62 85 VAL A N 1
ATOM 670 C CA . VAL A 1 85 ? 14.200 6.364 -7.118 1.00 94.62 85 VAL A CA 1
ATOM 671 C C . VAL A 1 85 ? 13.259 7.568 -6.999 1.00 94.62 85 VAL A C 1
ATOM 673 O O . VAL A 1 85 ? 13.200 8.376 -7.923 1.00 94.62 85 VAL A O 1
ATOM 676 N N . ALA A 1 86 ? 12.658 7.798 -5.830 1.00 93.06 86 ALA A N 1
ATOM 677 C CA . ALA A 1 86 ? 11.827 8.967 -5.537 1.00 93.06 86 ALA A CA 1
ATOM 678 C C . ALA A 1 86 ? 12.560 10.309 -5.742 1.00 93.06 86 ALA A C 1
ATOM 680 O O . ALA A 1 86 ? 11.964 11.303 -6.155 1.00 93.06 86 ALA A O 1
ATOM 681 N N . LYS A 1 87 ? 13.884 10.351 -5.533 1.00 96.12 87 LYS A N 1
ATOM 682 C CA . LYS A 1 87 ? 14.716 11.544 -5.796 1.00 96.12 87 LYS A CA 1
ATOM 683 C C . LYS A 1 87 ? 14.968 11.811 -7.284 1.00 96.12 87 LYS A C 1
ATOM 685 O O . LYS A 1 87 ? 15.388 12.916 -7.629 1.00 96.12 87 LYS A O 1
ATOM 690 N N . MET A 1 88 ? 14.751 10.830 -8.156 1.00 97.94 88 MET A N 1
ATOM 691 C CA . MET A 1 88 ? 14.872 10.997 -9.605 1.00 97.94 88 MET A CA 1
ATOM 692 C C . MET A 1 88 ? 13.612 11.662 -10.161 1.00 97.94 88 MET A C 1
ATOM 694 O O . MET A 1 88 ? 12.503 11.411 -9.699 1.00 97.94 88 MET A O 1
ATOM 698 N N . SER A 1 89 ? 13.743 12.485 -11.196 1.00 98.25 89 SER A N 1
ATOM 699 C CA . SER A 1 89 ? 12.596 12.975 -11.968 1.00 98.25 89 SER A CA 1
ATOM 700 C C . SER A 1 89 ? 11.956 11.850 -12.787 1.00 98.25 89 SER A C 1
ATOM 702 O O . SER A 1 89 ? 12.610 10.872 -13.139 1.00 98.25 89 SER A O 1
ATOM 704 N N . THR A 1 90 ? 10.678 11.997 -13.151 1.00 98.38 90 THR A N 1
ATOM 705 C CA . THR A 1 90 ? 9.950 10.989 -13.952 1.00 98.38 90 THR A CA 1
ATOM 706 C C . THR A 1 90 ? 10.687 10.676 -15.252 1.00 98.38 90 THR A C 1
ATOM 708 O O . THR A 1 90 ? 10.805 9.525 -15.655 1.00 98.38 90 THR A O 1
ATOM 711 N N . LYS A 1 91 ? 11.265 11.710 -15.872 1.00 98.12 91 LYS A N 1
ATOM 712 C CA . LYS A 1 91 ? 12.079 11.570 -17.075 1.00 98.12 91 LYS A CA 1
ATOM 713 C C . LYS A 1 91 ? 13.344 10.739 -16.829 1.00 98.12 91 LYS A C 1
ATOM 715 O O . LYS A 1 91 ? 13.644 9.875 -17.641 1.00 98.12 91 LYS A O 1
ATOM 720 N N . GLU A 1 92 ? 14.069 10.983 -15.738 1.00 98.44 92 GLU A N 1
ATOM 721 C CA . GLU A 1 92 ? 15.285 10.223 -15.405 1.00 98.44 92 GLU A CA 1
ATOM 722 C C . GLU A 1 92 ? 14.980 8.750 -15.118 1.00 98.44 92 GLU A C 1
ATOM 724 O O . GLU A 1 92 ? 15.769 7.883 -15.491 1.00 98.44 92 GLU A O 1
ATOM 729 N N . ILE A 1 93 ? 13.835 8.460 -14.491 1.00 98.38 93 ILE A N 1
ATOM 730 C CA . ILE A 1 93 ? 13.389 7.083 -14.246 1.00 98.38 93 ILE A CA 1
ATOM 731 C C . ILE A 1 93 ? 13.173 6.359 -15.579 1.00 98.38 93 ILE A C 1
ATOM 733 O O . ILE A 1 93 ? 13.750 5.294 -15.803 1.00 98.38 93 ILE A O 1
ATOM 737 N N . ILE A 1 94 ? 12.419 6.974 -16.496 1.00 98.25 94 ILE A N 1
ATOM 738 C CA . ILE A 1 94 ? 12.150 6.414 -17.829 1.00 98.25 94 ILE A CA 1
ATOM 739 C C . ILE A 1 94 ? 13.449 6.259 -18.632 1.00 98.25 94 ILE A C 1
ATOM 741 O O . ILE A 1 94 ? 13.692 5.207 -19.214 1.00 98.25 94 ILE A O 1
ATOM 745 N N . GLU A 1 95 ? 14.334 7.260 -18.629 1.00 97.69 95 GLU A N 1
ATOM 746 C CA . GLU A 1 95 ? 15.630 7.175 -19.318 1.00 97.69 95 GLU A CA 1
ATOM 747 C C . GLU A 1 95 ? 16.507 6.038 -18.770 1.00 97.69 95 GLU A C 1
ATOM 749 O O . GLU A 1 95 ? 17.217 5.378 -19.537 1.00 97.69 95 GLU A O 1
ATOM 754 N N . LYS A 1 96 ? 16.453 5.769 -17.458 1.00 96.38 96 LYS A N 1
ATOM 755 C CA . LYS A 1 96 ? 17.170 4.642 -16.853 1.00 96.38 96 LYS A CA 1
ATOM 756 C C . LYS A 1 96 ? 16.554 3.298 -17.258 1.00 96.38 96 LYS A C 1
ATOM 758 O O . LYS A 1 96 ? 17.329 2.416 -17.632 1.00 96.38 96 LYS A O 1
ATOM 763 N N . LEU A 1 97 ? 15.225 3.156 -17.271 1.00 97.12 97 LEU A N 1
ATOM 764 C CA . LEU A 1 97 ? 14.546 1.959 -17.796 1.00 97.12 97 LEU A CA 1
ATOM 765 C C . LEU A 1 97 ? 14.952 1.682 -19.255 1.00 97.12 97 LEU A C 1
ATOM 767 O O . LEU A 1 97 ? 15.422 0.588 -19.577 1.00 97.12 97 LEU A O 1
ATOM 771 N N . GLU A 1 98 ? 14.907 2.703 -20.112 1.00 95.88 98 GLU A N 1
ATOM 772 C CA . GLU A 1 98 ? 15.296 2.593 -21.525 1.00 95.88 98 GLU A CA 1
ATOM 773 C C . GLU A 1 98 ? 16.770 2.185 -21.686 1.00 95.88 98 GLU A C 1
ATOM 775 O O . GLU A 1 98 ? 17.112 1.353 -22.530 1.00 95.88 98 GLU A O 1
ATOM 780 N N . SER A 1 99 ? 17.667 2.705 -20.837 1.00 95.12 99 SER A N 1
ATOM 781 C CA . SER A 1 99 ? 19.084 2.305 -20.845 1.00 95.12 99 SER A CA 1
ATOM 782 C C . SER A 1 99 ? 19.297 0.819 -20.522 1.00 95.12 99 SER A C 1
ATOM 784 O O . SER A 1 99 ? 20.263 0.217 -20.996 1.00 95.12 99 SER A O 1
ATOM 786 N N . MET A 1 100 ? 18.367 0.220 -19.772 1.00 94.69 100 MET A N 1
ATOM 787 C CA . MET A 1 100 ? 18.339 -1.202 -19.424 1.00 94.69 100 MET A CA 1
ATOM 788 C C . MET A 1 100 ? 17.584 -2.050 -20.459 1.00 94.69 100 MET A C 1
ATOM 790 O O . MET A 1 100 ? 17.407 -3.248 -20.247 1.00 94.69 100 MET A O 1
ATOM 794 N N . ASN A 1 101 ? 17.184 -1.464 -21.594 1.00 95.81 101 ASN A N 1
ATOM 795 C CA . ASN A 1 101 ? 16.351 -2.095 -22.621 1.00 95.81 101 ASN A CA 1
ATOM 796 C C . ASN A 1 101 ? 14.943 -2.477 -22.118 1.00 95.81 101 ASN A C 1
ATOM 798 O O . ASN A 1 101 ? 14.361 -3.450 -22.596 1.00 95.81 101 ASN A O 1
ATOM 802 N N . VAL A 1 102 ? 14.415 -1.714 -21.156 1.00 96.81 102 VAL A N 1
ATOM 803 C CA . VAL A 1 102 ? 13.027 -1.793 -20.686 1.00 96.81 102 VAL A CA 1
ATOM 804 C C . VAL A 1 102 ? 12.271 -0.608 -21.266 1.00 96.81 102 VAL A C 1
ATOM 806 O O . VAL A 1 102 ? 12.524 0.537 -20.898 1.00 96.81 102 VAL A O 1
ATOM 809 N N . HIS A 1 103 ? 11.354 -0.883 -22.187 1.00 96.88 103 HIS A N 1
ATOM 810 C CA . HIS A 1 103 ? 10.532 0.154 -22.789 1.00 96.88 103 HIS A CA 1
ATOM 811 C C . HIS A 1 103 ? 9.382 0.537 -21.858 1.00 96.88 103 HIS A C 1
ATOM 813 O O . HIS A 1 103 ? 8.703 -0.342 -21.312 1.00 96.88 103 HIS A O 1
ATOM 819 N N . PHE A 1 104 ? 9.146 1.841 -21.715 1.00 98.00 104 PHE A N 1
ATOM 820 C CA . PHE A 1 104 ? 8.027 2.384 -20.949 1.00 98.00 104 PHE A CA 1
ATOM 821 C C . PHE A 1 104 ? 7.184 3.328 -21.814 1.00 98.00 104 PHE A C 1
ATOM 823 O O . PHE A 1 104 ? 7.674 4.353 -22.290 1.00 98.00 104 PHE A O 1
ATOM 830 N N . ASP A 1 105 ? 5.902 2.999 -21.967 1.00 98.00 105 ASP A N 1
ATOM 831 C CA . ASP A 1 105 ? 4.889 3.863 -22.574 1.00 98.00 105 ASP A CA 1
ATOM 832 C C . ASP A 1 105 ? 3.829 4.220 -21.525 1.00 98.00 105 ASP A C 1
ATOM 834 O O . ASP A 1 105 ? 3.246 3.345 -20.887 1.00 98.00 105 ASP A O 1
ATOM 838 N N . GLU A 1 106 ? 3.602 5.519 -21.329 1.00 97.88 106 GLU A N 1
ATOM 839 C CA . GLU A 1 106 ? 2.739 6.030 -20.260 1.00 97.88 106 GLU A CA 1
ATOM 840 C C . GLU A 1 106 ? 1.266 5.641 -20.449 1.00 97.88 106 GLU A C 1
ATOM 842 O O . GLU A 1 106 ? 0.586 5.317 -19.477 1.00 97.88 106 GLU A O 1
ATOM 847 N N . GLU A 1 107 ? 0.757 5.652 -21.680 1.00 98.00 107 GLU A N 1
ATOM 848 C CA . GLU A 1 107 ? -0.654 5.347 -21.934 1.00 98.00 107 GLU A CA 1
ATOM 849 C C . GLU A 1 107 ? -0.918 3.843 -21.823 1.00 98.00 107 GLU A C 1
ATOM 851 O O . GLU A 1 107 ? -1.910 3.433 -21.218 1.00 98.00 107 GLU A O 1
ATOM 856 N N . GLN A 1 108 ? 0.007 3.018 -22.320 1.00 98.06 108 GLN A N 1
ATOM 857 C CA . GLN A 1 108 ? -0.023 1.573 -22.113 1.00 98.06 108 GLN A CA 1
ATOM 858 C C . GLN A 1 108 ? 0.052 1.219 -20.624 1.00 98.06 108 GLN A C 1
ATOM 860 O O . GLN A 1 108 ? -0.711 0.366 -20.170 1.00 98.06 108 GLN A O 1
ATOM 865 N N . PHE A 1 109 ? 0.934 1.876 -19.865 1.00 98.31 109 PHE A N 1
ATOM 866 C CA . PHE A 1 109 ? 1.064 1.670 -18.423 1.00 98.31 109 PHE A CA 1
ATOM 867 C C . PHE A 1 109 ? -0.262 1.938 -17.701 1.00 98.31 109 PHE A C 1
ATOM 869 O O . PHE A 1 109 ? -0.740 1.079 -16.963 1.00 98.31 109 PHE A O 1
ATOM 876 N N . L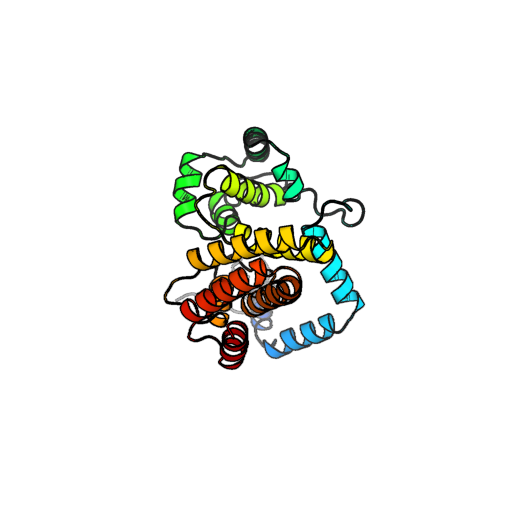YS A 1 110 ? -0.905 3.081 -17.977 1.00 98.06 110 LYS A N 1
ATOM 877 C CA . LYS A 1 110 ? -2.211 3.437 -17.393 1.00 98.06 110 LYS A CA 1
ATOM 878 C C . LYS A 1 110 ? -3.306 2.429 -17.741 1.00 98.06 110 LYS A C 1
ATOM 880 O O . LYS A 1 110 ? -4.147 2.131 -16.899 1.00 98.06 110 LYS A O 1
ATOM 885 N N . GLU A 1 111 ? -3.325 1.912 -18.970 1.00 97.75 111 GLU A N 1
ATOM 886 C CA . GLU A 1 111 ? -4.294 0.890 -19.386 1.00 97.75 111 GLU A CA 1
ATOM 887 C C . GLU A 1 111 ? -4.047 -0.448 -18.674 1.00 97.75 111 GLU A C 1
ATOM 889 O O . GLU A 1 111 ? -4.986 -1.080 -18.186 1.00 97.75 111 GLU A O 1
ATOM 894 N N . GLN A 1 112 ? -2.786 -0.879 -18.587 1.00 97.25 112 GLN A N 1
ATOM 895 C CA . GLN A 1 112 ? -2.406 -2.124 -17.923 1.00 97.25 112 GLN A CA 1
ATOM 896 C C . GLN A 1 112 ? -2.721 -2.071 -16.430 1.00 97.25 112 GLN A C 1
ATOM 898 O O . GLN A 1 112 ? -3.373 -2.989 -15.927 1.00 97.25 112 GLN A O 1
ATOM 903 N N . ALA A 1 113 ? -2.328 -0.982 -15.762 1.00 96.94 113 ALA A N 1
ATOM 904 C CA . ALA A 1 113 ? -2.477 -0.772 -14.327 1.00 96.94 113 ALA A CA 1
ATOM 905 C C . ALA A 1 113 ? -3.901 -1.023 -13.833 1.00 96.94 113 ALA A C 1
ATOM 907 O O . ALA A 1 113 ? -4.072 -1.623 -12.779 1.00 96.94 113 ALA A O 1
ATOM 908 N N . GLN A 1 114 ? -4.934 -0.685 -14.612 1.00 95.81 114 GLN A N 1
ATOM 909 C CA . GLN A 1 114 ? -6.348 -0.903 -14.253 1.00 95.81 114 GLN A CA 1
ATOM 910 C C . GLN A 1 114 ? -6.701 -2.354 -13.881 1.00 95.81 114 GLN A C 1
ATOM 912 O O . GLN A 1 114 ? -7.728 -2.589 -13.246 1.00 95.81 114 GLN A O 1
ATOM 917 N N . ASN A 1 115 ? -5.885 -3.329 -14.290 1.00 96.00 115 ASN A N 1
ATOM 918 C CA . ASN A 1 115 ? -6.111 -4.751 -14.033 1.00 96.00 115 ASN A CA 1
ATOM 919 C C . ASN A 1 115 ? -5.264 -5.313 -12.880 1.00 96.00 115 ASN A C 1
ATOM 921 O O . ASN A 1 115 ? -5.326 -6.517 -12.626 1.00 96.00 115 ASN A O 1
ATOM 925 N N . TYR A 1 116 ? -4.487 -4.474 -12.194 1.00 96.00 116 TYR A N 1
ATOM 926 C CA . TYR A 1 116 ? -3.588 -4.881 -11.118 1.00 96.00 116 TYR A CA 1
ATOM 927 C C . TYR A 1 116 ? -3.907 -4.145 -9.818 1.00 96.00 116 TYR A C 1
ATOM 929 O O . TYR A 1 116 ? -4.346 -2.996 -9.815 1.00 96.00 116 TYR A O 1
ATOM 937 N N . LEU A 1 117 ? -3.659 -4.845 -8.712 1.00 95.12 117 LEU A N 1
ATOM 938 C CA . LEU A 1 117 ? -3.659 -4.293 -7.356 1.00 95.12 117 LEU A CA 1
ATOM 939 C C . LEU A 1 117 ? -2.241 -4.158 -6.790 1.00 95.12 117 LEU A C 1
ATOM 941 O O . LEU A 1 117 ? -2.107 -3.691 -5.674 1.00 95.12 117 LEU A O 1
ATOM 945 N N . SER A 1 118 ? -1.214 -4.578 -7.534 1.00 95.06 118 SER A N 1
ATOM 946 C CA . SER A 1 118 ? 0.193 -4.485 -7.143 1.00 95.06 118 SER A CA 1
ATOM 947 C C . SER A 1 118 ? 1.013 -3.996 -8.325 1.00 95.06 118 SER A C 1
ATOM 949 O O . SER A 1 118 ? 0.967 -4.585 -9.416 1.00 95.06 118 SER A O 1
ATOM 951 N N . ALA A 1 119 ? 1.768 -2.926 -8.100 1.00 95.81 119 ALA A N 1
ATOM 952 C CA . ALA A 1 119 ? 2.706 -2.382 -9.067 1.00 95.81 119 ALA A CA 1
ATOM 953 C C . ALA A 1 119 ? 3.853 -3.368 -9.333 1.00 95.81 119 ALA A C 1
ATOM 955 O O . ALA A 1 119 ? 4.308 -3.490 -10.473 1.00 95.81 119 ALA A O 1
ATOM 956 N N . ILE A 1 120 ? 4.268 -4.137 -8.319 1.00 94.00 120 ILE A N 1
ATOM 957 C CA . ILE A 1 120 ? 5.285 -5.187 -8.465 1.00 94.00 120 ILE A CA 1
ATOM 958 C C . ILE A 1 120 ? 4.765 -6.306 -9.368 1.00 94.00 120 ILE A C 1
ATOM 960 O O . ILE A 1 120 ? 5.460 -6.723 -10.293 1.00 94.00 120 ILE A O 1
ATOM 964 N N . HIS A 1 121 ? 3.526 -6.760 -9.173 1.00 95.25 121 HIS A N 1
ATOM 965 C CA . HIS A 1 121 ? 2.932 -7.771 -10.049 1.00 95.25 121 HIS A CA 1
ATOM 966 C C . HIS A 1 121 ? 2.809 -7.281 -11.501 1.00 95.25 121 HIS A C 1
ATOM 968 O O . HIS A 1 121 ? 3.122 -8.021 -12.434 1.00 95.25 121 HIS A O 1
ATOM 974 N N . LEU A 1 122 ? 2.422 -6.018 -11.704 1.00 96.75 122 LEU A N 1
ATOM 975 C CA . LEU A 1 122 ? 2.427 -5.403 -13.032 1.00 96.75 122 LEU A CA 1
ATOM 976 C C . LEU A 1 122 ? 3.845 -5.366 -13.634 1.00 96.75 122 LEU A C 1
ATOM 978 O O . LEU A 1 122 ? 4.015 -5.636 -14.828 1.00 96.75 122 LEU A O 1
ATOM 982 N N . ALA A 1 123 ? 4.868 -5.066 -12.826 1.00 96.38 123 ALA A N 1
ATOM 983 C CA . ALA A 1 123 ? 6.266 -5.091 -13.250 1.00 96.38 123 ALA A CA 1
ATOM 984 C C . ALA A 1 123 ? 6.691 -6.492 -13.723 1.00 96.38 123 ALA A C 1
ATOM 986 O O . ALA A 1 123 ? 7.287 -6.622 -14.797 1.00 96.38 123 ALA A O 1
ATOM 987 N N . GLU A 1 124 ? 6.348 -7.534 -12.965 1.00 93.62 124 GLU A N 1
ATOM 988 C CA . GLU A 1 124 ? 6.619 -8.942 -13.295 1.00 93.62 124 GLU A CA 1
ATOM 989 C C . GLU A 1 124 ? 6.017 -9.339 -14.645 1.00 93.62 124 GLU A C 1
ATOM 991 O O . GLU A 1 124 ? 6.727 -9.831 -15.526 1.00 93.62 124 GLU A O 1
ATOM 996 N N . ASP A 1 125 ? 4.736 -9.046 -14.860 1.00 95.88 125 ASP A N 1
ATOM 997 C CA . ASP A 1 125 ? 4.028 -9.488 -16.061 1.00 95.88 125 ASP A CA 1
ATOM 998 C C . ASP A 1 125 ? 4.417 -8.699 -17.325 1.00 95.88 125 ASP A C 1
ATOM 1000 O O . ASP A 1 125 ? 4.430 -9.254 -18.434 1.00 95.88 125 ASP A O 1
ATOM 1004 N N . HIS A 1 126 ? 4.764 -7.413 -17.198 1.00 96.25 126 HIS A N 1
ATOM 1005 C CA . HIS A 1 126 ? 4.927 -6.523 -18.358 1.00 96.25 126 HIS A CA 1
ATOM 1006 C C . HIS A 1 126 ? 6.337 -5.970 -18.586 1.00 96.25 126 HIS A C 1
ATOM 1008 O O . HIS A 1 126 ? 6.673 -5.627 -19.724 1.00 96.25 126 HIS A O 1
ATOM 1014 N N . TYR A 1 127 ? 7.174 -5.894 -17.554 1.00 95.88 127 TYR A N 1
ATOM 1015 C CA . TYR A 1 127 ? 8.477 -5.229 -17.640 1.00 95.88 127 TYR A CA 1
ATOM 1016 C C . TYR A 1 127 ? 9.630 -6.221 -17.498 1.00 95.88 127 TYR A C 1
ATOM 1018 O O . TYR A 1 127 ? 10.544 -6.205 -18.324 1.00 95.88 127 TYR A O 1
ATOM 1026 N N . TYR A 1 128 ? 9.543 -7.171 -16.566 1.00 93.00 128 TYR A N 1
ATOM 1027 C CA . TYR A 1 128 ? 10.520 -8.260 -16.458 1.00 93.00 128 TYR A CA 1
ATOM 1028 C C . TYR A 1 128 ? 10.419 -9.287 -17.593 1.00 93.00 128 TYR A C 1
ATOM 1030 O O . TYR A 1 128 ? 11.383 -10.006 -17.862 1.00 93.00 128 TYR A O 1
ATOM 1038 N N . THR A 1 129 ? 9.293 -9.330 -18.315 1.00 93.12 129 THR A N 1
ATOM 1039 C CA . THR A 1 129 ? 9.133 -10.164 -19.520 1.00 93.12 129 THR A CA 1
ATOM 1040 C C . THR A 1 129 ? 9.813 -9.595 -20.769 1.00 93.12 129 THR A C 1
ATOM 1042 O O . THR A 1 129 ? 9.919 -10.297 -21.781 1.00 93.12 129 THR A O 1
ATOM 1045 N N . GLN A 1 130 ? 10.289 -8.347 -20.723 1.00 93.56 130 GLN A N 1
ATOM 1046 C CA . GLN A 1 130 ? 11.050 -7.733 -21.811 1.00 93.56 130 GLN A CA 1
ATOM 1047 C C . GLN A 1 130 ? 12.499 -8.260 -21.856 1.00 93.56 130 GLN A C 1
ATOM 1049 O O . GLN A 1 130 ? 12.974 -8.914 -20.931 1.00 93.56 130 GLN A O 1
ATOM 1054 N N . ASP A 1 131 ? 13.234 -7.974 -22.940 1.00 91.06 131 ASP A N 1
ATOM 1055 C CA . ASP A 1 131 ? 14.656 -8.352 -23.093 1.00 91.06 131 ASP A CA 1
ATOM 1056 C C . ASP A 1 131 ? 15.580 -7.397 -22.311 1.00 91.06 131 ASP A C 1
ATOM 1058 O O . ASP A 1 131 ? 16.468 -6.750 -22.876 1.00 91.06 131 ASP A O 1
ATOM 1062 N N . TRP A 1 132 ? 15.325 -7.245 -21.013 1.00 89.19 132 TRP A N 1
ATOM 1063 C CA . TRP A 1 132 ? 16.053 -6.323 -20.150 1.00 89.19 132 TRP A CA 1
ATOM 1064 C C . TRP A 1 132 ? 17.500 -6.784 -19.908 1.00 89.19 132 TRP A C 1
ATOM 1066 O O . TRP A 1 132 ? 17.866 -7.952 -20.076 1.00 89.19 132 TRP A O 1
ATOM 1076 N N . ARG A 1 133 ? 18.372 -5.837 -19.557 1.00 85.50 133 ARG A N 1
ATOM 1077 C CA . ARG A 1 133 ? 19.815 -6.051 -19.364 1.00 85.50 133 ARG A CA 1
ATOM 1078 C C . ARG A 1 133 ? 20.268 -5.520 -18.010 1.00 85.50 133 ARG A C 1
ATOM 1080 O O . ARG A 1 133 ? 19.568 -4.755 -17.368 1.00 85.50 133 ARG A O 1
ATOM 1087 N N . GLU A 1 134 ? 21.501 -5.871 -17.644 1.00 75.38 134 GLU A N 1
ATOM 1088 C CA . GLU A 1 134 ? 22.169 -5.403 -16.421 1.00 75.38 134 GLU A CA 1
ATOM 1089 C C . GLU A 1 134 ? 21.554 -5.972 -15.132 1.00 75.38 134 GLU A C 1
ATOM 1091 O O . GLU A 1 1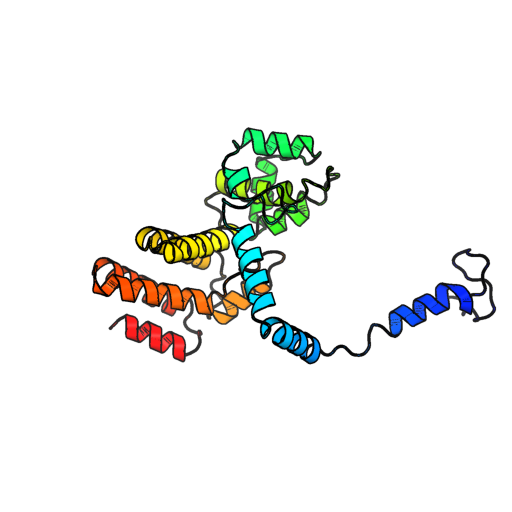34 ? 20.989 -5.247 -14.327 1.00 75.38 134 GLU A O 1
ATOM 1096 N N . ALA A 1 135 ? 21.772 -7.270 -14.879 1.00 74.94 135 ALA A N 1
ATOM 1097 C CA . ALA A 1 135 ? 21.317 -7.979 -13.669 1.00 74.94 135 ALA A CA 1
ATOM 1098 C C . ALA A 1 135 ? 21.695 -7.313 -12.328 1.00 74.94 135 ALA A C 1
ATOM 1100 O O . ALA A 1 135 ? 21.115 -7.621 -11.301 1.00 74.94 135 ALA A O 1
ATOM 1101 N N . ILE A 1 136 ? 22.675 -6.405 -12.314 1.00 78.56 136 ILE A N 1
ATOM 1102 C CA . ILE A 1 136 ? 23.046 -5.650 -11.108 1.00 78.56 136 ILE A CA 1
ATOM 1103 C C . ILE A 1 136 ? 22.068 -4.510 -10.777 1.00 78.56 136 ILE A C 1
ATOM 1105 O O . ILE A 1 136 ? 22.064 -4.019 -9.653 1.00 78.56 136 ILE A O 1
ATOM 1109 N N . ASP A 1 137 ? 21.291 -4.059 -11.761 1.00 84.56 137 ASP A N 1
ATOM 1110 C CA . ASP A 1 137 ? 20.282 -3.009 -11.626 1.00 84.56 137 ASP A CA 1
ATOM 1111 C C . ASP A 1 137 ? 18.858 -3.587 -11.703 1.00 84.56 137 ASP A C 1
ATOM 1113 O O . ASP A 1 137 ? 17.914 -2.820 -11.807 1.00 84.56 137 ASP A O 1
ATOM 1117 N N . GLU A 1 138 ? 18.686 -4.911 -11.635 1.00 86.25 138 GLU A N 1
ATOM 1118 C CA . GLU A 1 138 ? 17.389 -5.602 -11.753 1.00 86.25 138 GLU A CA 1
ATOM 1119 C C . GLU A 1 138 ? 16.312 -5.023 -10.821 1.00 86.25 138 GLU A C 1
ATOM 1121 O O . GLU A 1 138 ? 15.190 -4.769 -11.263 1.00 86.25 138 GLU A O 1
ATOM 1126 N N . ASP A 1 139 ? 16.681 -4.725 -9.570 1.00 86.62 139 ASP A N 1
ATOM 1127 C CA . ASP A 1 139 ? 15.784 -4.136 -8.566 1.00 86.62 139 ASP A CA 1
ATOM 1128 C C . ASP A 1 139 ? 15.243 -2.759 -8.976 1.00 86.62 139 ASP A C 1
ATOM 1130 O O . ASP A 1 139 ? 14.192 -2.330 -8.509 1.00 86.62 139 ASP A O 1
ATOM 1134 N N . PHE A 1 140 ? 15.943 -2.042 -9.862 1.00 94.38 140 PHE A N 1
ATOM 1135 C CA . PHE A 1 140 ? 15.488 -0.739 -10.333 1.00 94.38 140 PHE A CA 1
ATOM 1136 C C . PHE A 1 140 ? 14.153 -0.831 -11.071 1.00 94.38 140 PHE A C 1
ATOM 1138 O O . PHE A 1 140 ? 13.391 0.126 -11.020 1.00 94.38 140 PHE A O 1
ATOM 1145 N N . ILE A 1 141 ? 13.867 -1.942 -11.762 1.00 95.19 141 ILE A N 1
ATOM 1146 C CA . ILE A 1 141 ? 12.667 -2.056 -12.600 1.00 95.19 141 ILE A CA 1
ATOM 1147 C C . ILE A 1 141 ? 11.412 -1.984 -11.730 1.00 95.19 141 ILE A C 1
ATOM 1149 O O . ILE A 1 141 ? 10.617 -1.070 -11.927 1.00 95.19 141 ILE A O 1
ATOM 1153 N N . TRP A 1 142 ? 11.241 -2.874 -10.747 1.00 93.62 142 TRP A N 1
ATOM 1154 C CA . TRP A 1 142 ? 10.054 -2.844 -9.886 1.00 93.62 142 TRP A CA 1
ATOM 1155 C C . TRP A 1 142 ? 9.956 -1.536 -9.087 1.00 93.62 142 TRP A C 1
ATOM 1157 O O . TRP A 1 142 ? 8.885 -0.938 -9.044 1.00 93.62 142 TRP A O 1
ATOM 1167 N N . LEU A 1 143 ? 11.079 -1.016 -8.569 1.00 94.69 143 LEU A N 1
ATOM 1168 C CA . LEU A 1 143 ? 11.116 0.272 -7.864 1.00 94.69 143 LEU A CA 1
ATOM 1169 C C . LEU A 1 143 ? 10.677 1.443 -8.755 1.00 94.69 143 LEU A C 1
ATOM 1171 O O . LEU A 1 143 ? 9.960 2.338 -8.312 1.00 94.69 143 LEU A O 1
ATOM 1175 N N . ALA A 1 144 ? 11.110 1.449 -10.016 1.00 97.75 144 ALA A N 1
ATOM 1176 C CA . ALA A 1 144 ? 10.703 2.443 -10.997 1.00 97.75 144 ALA A CA 1
ATOM 1177 C C . ALA A 1 144 ? 9.213 2.337 -11.317 1.00 97.75 144 ALA A C 1
ATOM 1179 O O . ALA A 1 144 ? 8.561 3.369 -11.434 1.00 97.75 144 ALA A O 1
ATOM 1180 N N . ILE A 1 145 ? 8.671 1.124 -11.446 1.00 98.25 145 ILE A N 1
ATOM 1181 C CA . ILE A 1 145 ? 7.244 0.926 -11.710 1.00 98.25 145 ILE A CA 1
ATOM 1182 C C . ILE A 1 145 ? 6.389 1.409 -10.534 1.00 98.25 145 ILE A C 1
ATOM 1184 O O . ILE A 1 145 ? 5.448 2.158 -10.784 1.00 98.25 145 ILE A O 1
ATOM 1188 N N . CYS A 1 146 ? 6.743 1.091 -9.284 1.00 96.50 146 CYS A N 1
ATOM 1189 C CA . CYS A 1 146 ? 6.055 1.629 -8.102 1.00 96.50 146 CYS A CA 1
ATOM 1190 C C . CYS A 1 146 ? 6.093 3.168 -8.081 1.00 96.50 146 CYS A C 1
ATOM 1192 O O . CYS A 1 146 ? 5.065 3.829 -7.952 1.00 96.50 146 CYS A O 1
ATOM 1194 N N . GLU A 1 147 ? 7.266 3.771 -8.300 1.00 97.81 147 GLU A N 1
ATOM 1195 C CA . GLU A 1 147 ? 7.392 5.233 -8.299 1.00 97.81 147 GLU A CA 1
ATOM 1196 C C . GLU A 1 147 ? 6.620 5.893 -9.457 1.00 97.81 147 GLU A C 1
ATOM 1198 O O . GLU A 1 147 ? 6.035 6.967 -9.302 1.00 97.81 147 GLU A O 1
ATOM 1203 N N . LEU A 1 148 ? 6.601 5.272 -10.639 1.00 98.50 148 LEU A N 1
ATOM 1204 C CA . LEU A 1 148 ? 5.830 5.761 -11.783 1.00 98.50 148 LEU A CA 1
ATOM 1205 C C . LEU A 1 148 ? 4.325 5.622 -11.544 1.00 98.50 148 LEU A C 1
ATOM 1207 O O . LEU A 1 148 ? 3.585 6.529 -11.927 1.00 98.50 148 LEU A O 1
ATOM 1211 N N . TRP A 1 149 ? 3.880 4.563 -10.867 1.00 98.38 149 TRP A N 1
ATOM 1212 C CA . TRP A 1 149 ? 2.496 4.409 -10.423 1.00 98.38 149 TRP A CA 1
ATOM 1213 C C . TRP A 1 149 ? 2.075 5.578 -9.528 1.00 98.38 149 TRP A C 1
ATOM 1215 O O . TRP A 1 149 ? 1.157 6.324 -9.882 1.00 98.38 149 TRP A O 1
ATOM 1225 N N . ASN A 1 150 ? 2.847 5.838 -8.469 1.00 96.31 150 ASN A N 1
ATOM 1226 C CA . ASN A 1 150 ? 2.624 6.937 -7.525 1.00 96.31 150 ASN A CA 1
ATOM 1227 C C . ASN A 1 150 ? 2.566 8.321 -8.190 1.00 96.31 150 ASN A C 1
ATOM 1229 O O . ASN A 1 150 ? 1.903 9.231 -7.696 1.00 96.31 150 ASN A O 1
ATOM 1233 N N . ARG A 1 151 ? 3.264 8.519 -9.314 1.00 97.69 151 ARG A N 1
ATOM 1234 C CA . ARG A 1 151 ? 3.313 9.818 -10.008 1.00 97.69 151 ARG A CA 1
ATOM 1235 C C . ARG A 1 151 ? 2.261 9.988 -11.088 1.00 97.69 151 ARG A C 1
ATOM 1237 O O . ARG A 1 151 ? 1.812 11.111 -11.314 1.00 97.69 151 ARG A O 1
ATOM 1244 N N . LEU A 1 152 ? 1.952 8.921 -11.816 1.00 98.06 152 LEU A N 1
ATOM 1245 C CA . LEU A 1 152 ? 1.155 8.993 -13.040 1.00 98.06 152 LEU A CA 1
ATOM 1246 C C . LEU A 1 152 ? -0.315 8.651 -12.805 1.00 98.06 152 LEU A C 1
ATOM 1248 O O . LEU A 1 152 ? -1.157 9.151 -13.552 1.00 98.06 152 LEU A O 1
ATOM 1252 N N . ILE A 1 153 ? -0.603 7.825 -11.798 1.00 97.44 153 ILE A N 1
ATOM 1253 C CA . ILE A 1 153 ? -1.950 7.364 -11.430 1.00 97.44 153 ILE A CA 1
ATOM 1254 C C . ILE A 1 153 ? -2.135 7.278 -9.898 1.00 97.44 153 ILE A C 1
ATOM 1256 O O . ILE A 1 153 ? -2.623 6.264 -9.402 1.00 97.44 153 ILE A O 1
ATOM 1260 N N . PRO A 1 154 ? -1.786 8.327 -9.120 1.00 95.50 154 PRO A N 1
ATOM 1261 C CA . PRO A 1 154 ? -1.867 8.307 -7.650 1.00 95.50 154 PRO A CA 1
ATOM 1262 C C . PRO A 1 154 ? -3.273 8.025 -7.097 1.00 95.50 154 PRO A C 1
ATOM 1264 O O . PRO A 1 154 ? -3.440 7.659 -5.936 1.00 95.50 154 PRO A O 1
ATOM 1267 N N . GLU A 1 155 ? -4.315 8.256 -7.892 1.00 94.62 155 GLU A N 1
ATOM 1268 C CA . GLU A 1 155 ? -5.697 7.965 -7.528 1.00 94.62 155 GLU A CA 1
ATOM 1269 C C . GLU A 1 155 ? -6.029 6.469 -7.537 1.00 94.62 155 GLU A C 1
ATOM 1271 O O . GLU A 1 155 ? -7.004 6.059 -6.894 1.00 94.62 155 GLU A O 1
ATOM 1276 N N . GLN A 1 156 ? -5.251 5.664 -8.264 1.00 96.12 156 GLN A N 1
ATOM 1277 C CA . GLN A 1 156 ? -5.410 4.223 -8.319 1.00 96.12 156 GLN A CA 1
ATOM 1278 C C . GLN A 1 156 ? -4.538 3.587 -7.238 1.00 96.12 156 GLN A C 1
ATOM 1280 O O . GLN A 1 156 ? -3.325 3.531 -7.360 1.00 96.12 156 GLN A O 1
ATOM 1285 N N . VAL A 1 157 ? -5.176 3.093 -6.182 1.00 96.31 157 VAL A N 1
ATOM 1286 C CA . VAL A 1 157 ? -4.474 2.488 -5.047 1.00 96.31 157 VAL A CA 1
ATOM 1287 C C . VAL A 1 157 ? -3.942 1.106 -5.421 1.00 96.31 157 VAL A C 1
ATOM 1289 O O . VAL A 1 157 ? -4.714 0.265 -5.892 1.00 96.31 157 VAL A O 1
ATOM 1292 N N . ASP A 1 158 ? -2.660 0.871 -5.157 1.00 95.81 158 ASP A N 1
ATOM 1293 C CA . ASP A 1 158 ? -2.035 -0.452 -5.162 1.00 95.81 158 ASP A CA 1
ATOM 1294 C C . ASP A 1 158 ? -1.629 -0.892 -3.737 1.00 95.81 158 ASP A C 1
ATOM 1296 O O . ASP A 1 158 ? -1.818 -0.171 -2.751 1.00 95.81 158 ASP A O 1
ATOM 1300 N N . THR A 1 159 ? -1.141 -2.124 -3.612 1.00 95.19 159 THR A N 1
ATOM 1301 C CA . THR A 1 159 ? -0.726 -2.720 -2.340 1.00 95.19 159 THR A CA 1
ATOM 1302 C C . THR A 1 159 ? 0.579 -2.150 -1.808 1.00 95.19 159 THR A C 1
ATOM 1304 O O . THR A 1 159 ? 0.748 -2.094 -0.595 1.00 95.19 159 THR A O 1
ATOM 1307 N N . GLU A 1 160 ? 1.482 -1.707 -2.679 1.00 95.38 160 GLU A N 1
ATOM 1308 C CA . GLU A 1 160 ? 2.750 -1.104 -2.275 1.00 95.38 160 GLU A CA 1
ATOM 1309 C C . GLU A 1 160 ? 2.530 0.275 -1.638 1.00 95.38 160 GLU A C 1
ATOM 1311 O O . GLU A 1 160 ? 3.180 0.592 -0.650 1.00 95.38 160 GLU A O 1
ATOM 1316 N N . MET A 1 161 ? 1.543 1.049 -2.099 1.00 95.81 161 MET A N 1
ATOM 1317 C CA . MET A 1 161 ? 1.121 2.294 -1.448 1.00 95.81 161 MET A CA 1
ATOM 1318 C C . MET A 1 161 ? 0.598 2.057 -0.025 1.00 95.81 161 MET A C 1
ATOM 1320 O O . MET A 1 161 ? 0.851 2.861 0.872 1.00 95.81 161 MET A O 1
ATOM 1324 N N . ILE A 1 162 ? -0.154 0.969 0.188 1.00 96.50 162 ILE A N 1
ATOM 1325 C CA . ILE A 1 162 ? -0.632 0.583 1.525 1.00 96.50 162 ILE A CA 1
ATOM 1326 C C . ILE A 1 162 ? 0.556 0.203 2.409 1.00 96.50 162 ILE A C 1
ATOM 1328 O O . ILE A 1 162 ? 0.654 0.699 3.529 1.00 96.50 162 ILE A O 1
ATOM 1332 N N . GLU A 1 163 ? 1.448 -0.645 1.897 1.00 92.75 163 GLU A N 1
ATOM 1333 C CA . GLU A 1 163 ? 2.654 -1.090 2.596 1.00 92.75 163 GLU A CA 1
ATOM 1334 C C . GLU A 1 163 ? 3.535 0.093 3.015 1.00 92.75 163 GLU A C 1
ATOM 1336 O O . GLU A 1 163 ? 3.884 0.206 4.189 1.00 92.75 163 GLU A O 1
ATOM 1341 N N . ASP A 1 164 ? 3.833 1.003 2.083 1.00 92.31 164 ASP A N 1
ATOM 1342 C CA . ASP A 1 164 ? 4.655 2.186 2.336 1.00 92.31 164 ASP A CA 1
ATOM 1343 C C . ASP A 1 164 ? 4.035 3.053 3.442 1.00 92.31 164 ASP A C 1
ATOM 1345 O O . ASP A 1 164 ? 4.721 3.409 4.395 1.00 92.31 164 ASP A O 1
ATOM 1349 N N . ALA A 1 165 ? 2.724 3.322 3.394 1.00 95.94 165 ALA A N 1
ATOM 1350 C CA . ALA A 1 165 ? 2.048 4.111 4.428 1.00 95.94 165 ALA A CA 1
ATOM 1351 C C . ALA A 1 165 ? 2.008 3.403 5.798 1.00 95.94 165 ALA A C 1
ATOM 1353 O O . ALA A 1 165 ? 2.104 4.047 6.845 1.00 95.94 165 ALA A O 1
ATOM 1354 N N . MET A 1 166 ? 1.874 2.074 5.831 1.00 95.25 166 MET A N 1
ATOM 1355 C CA . MET A 1 166 ? 1.942 1.322 7.088 1.00 95.25 166 MET A CA 1
ATOM 1356 C C . MET A 1 166 ? 3.339 1.423 7.706 1.00 95.25 166 MET A C 1
ATOM 1358 O O . MET A 1 166 ? 3.458 1.736 8.894 1.00 95.25 166 MET A O 1
ATOM 1362 N N . LEU A 1 167 ? 4.375 1.182 6.901 1.00 91.06 167 LEU A N 1
ATOM 1363 C CA . LEU A 1 167 ? 5.769 1.177 7.331 1.00 91.06 167 LEU A CA 1
ATOM 1364 C C . LEU A 1 167 ? 6.281 2.563 7.706 1.00 91.06 167 LEU A C 1
ATOM 1366 O O . LEU A 1 167 ? 6.874 2.696 8.773 1.00 91.06 167 LEU A O 1
ATOM 1370 N N . ASP A 1 168 ? 5.992 3.588 6.904 1.00 91.00 168 ASP A N 1
ATOM 1371 C CA . ASP A 1 168 ? 6.349 4.973 7.224 1.00 91.00 168 ASP A CA 1
ATOM 1372 C C . ASP A 1 168 ? 5.730 5.391 8.565 1.00 91.00 168 ASP A C 1
ATOM 1374 O O . ASP A 1 168 ? 6.387 6.042 9.371 1.00 91.00 168 ASP A O 1
ATOM 1378 N N . GLY A 1 169 ? 4.501 4.953 8.867 1.00 94.19 169 GLY A N 1
ATOM 1379 C CA . GLY A 1 169 ? 3.899 5.222 10.170 1.00 94.19 169 GLY A CA 1
ATOM 1380 C C . GLY A 1 169 ? 4.585 4.493 11.334 1.00 94.19 169 GLY A C 1
ATOM 1381 O O . GLY A 1 169 ? 4.694 5.059 12.419 1.00 94.19 169 GLY A O 1
ATOM 1382 N N . TYR A 1 170 ? 5.101 3.274 11.137 1.00 92.50 170 TYR A N 1
ATOM 1383 C CA . TYR A 1 170 ? 5.918 2.610 12.165 1.00 92.50 170 TYR A CA 1
ATOM 1384 C C . TYR A 1 170 ? 7.288 3.278 12.340 1.00 92.50 170 TYR A C 1
ATOM 1386 O O . TYR A 1 170 ? 7.733 3.430 13.480 1.00 92.50 170 TYR A O 1
ATOM 1394 N N . ASP A 1 171 ? 7.931 3.701 11.249 1.00 89.44 171 ASP A N 1
ATOM 1395 C CA . ASP A 1 171 ? 9.182 4.466 11.288 1.00 89.44 171 ASP A CA 1
ATOM 1396 C C . ASP A 1 171 ? 8.967 5.780 12.066 1.00 89.44 171 ASP A C 1
ATOM 1398 O O . ASP A 1 171 ? 9.698 6.076 13.016 1.00 89.44 171 ASP A O 1
ATOM 1402 N N . ASP A 1 172 ? 7.923 6.544 11.728 1.00 90.38 172 ASP A N 1
ATOM 1403 C CA . ASP A 1 172 ? 7.554 7.784 12.419 1.00 90.38 172 ASP A CA 1
ATOM 1404 C C . ASP A 1 172 ? 7.286 7.539 13.912 1.00 90.38 172 ASP A C 1
ATOM 1406 O O . ASP A 1 172 ? 7.761 8.299 14.765 1.00 90.38 172 ASP A O 1
ATOM 1410 N N . LEU A 1 173 ? 6.592 6.446 14.247 1.00 90.50 173 LEU A N 1
ATOM 1411 C CA . LEU A 1 173 ? 6.310 6.060 15.628 1.00 90.50 173 LEU A CA 1
ATOM 1412 C C . LEU A 1 173 ? 7.596 5.750 16.404 1.00 90.50 173 LEU A C 1
ATOM 1414 O O . LEU A 1 173 ? 7.744 6.191 17.547 1.00 90.50 173 LEU A O 1
ATOM 1418 N N . GLU A 1 174 ? 8.545 5.036 15.793 1.00 90.75 174 GLU A N 1
ATOM 1419 C CA . GLU A 1 174 ? 9.855 4.741 16.387 1.00 90.75 174 GLU A CA 1
ATOM 1420 C C . GLU A 1 174 ? 10.649 6.029 16.666 1.00 90.75 174 GLU A C 1
ATOM 1422 O O . GLU A 1 174 ? 11.289 6.161 17.717 1.00 90.75 174 GLU A O 1
ATOM 1427 N N . TYR A 1 175 ? 10.564 7.014 15.768 1.00 90.75 175 TYR A N 1
ATOM 1428 C CA . TYR A 1 175 ? 11.190 8.327 15.941 1.00 90.75 175 TYR A CA 1
ATOM 1429 C C . TYR A 1 175 ? 10.402 9.287 16.849 1.00 90.75 175 TYR A C 1
ATOM 1431 O O . TYR A 1 175 ? 10.908 10.365 17.186 1.00 90.75 175 TYR A O 1
ATOM 1439 N N . GLY A 1 176 ? 9.211 8.892 17.305 1.00 89.62 176 GLY A N 1
ATOM 1440 C CA . GLY A 1 176 ? 8.349 9.676 18.189 1.00 89.62 176 GLY A CA 1
ATOM 1441 C C . GLY A 1 176 ? 7.576 10.798 17.487 1.00 89.62 176 GLY A C 1
ATOM 1442 O O . GLY A 1 176 ? 7.133 11.733 18.161 1.00 89.62 176 GLY A O 1
ATOM 1443 N N . ASP A 1 177 ? 7.424 10.736 16.160 1.00 92.25 177 ASP A N 1
ATOM 1444 C CA . ASP A 1 177 ? 6.535 11.613 15.395 1.00 92.25 177 ASP A CA 1
ATOM 1445 C C . ASP A 1 177 ? 5.132 11.006 15.290 1.00 92.25 177 ASP A C 1
ATOM 1447 O O . ASP A 1 177 ? 4.733 10.380 14.309 1.00 92.25 177 ASP A O 1
ATOM 1451 N N . TYR A 1 178 ? 4.343 11.224 16.334 1.00 90.56 178 TYR A N 1
ATOM 1452 C CA . TYR A 1 178 ? 2.979 10.706 16.401 1.00 90.56 178 TYR A CA 1
ATOM 1453 C C . TYR A 1 178 ? 2.018 11.382 15.422 1.00 90.56 178 TYR A C 1
ATOM 1455 O O . TYR A 1 178 ? 1.016 10.783 15.040 1.00 90.56 178 TYR A O 1
ATOM 1463 N N . THR A 1 179 ? 2.292 12.628 15.021 1.00 91.44 179 THR A N 1
ATOM 1464 C CA . THR A 1 179 ? 1.439 13.306 14.033 1.00 91.44 179 THR A CA 1
ATOM 1465 C C . THR A 1 179 ? 1.660 12.678 12.662 1.00 91.44 179 THR A C 1
ATOM 1467 O O . THR A 1 179 ? 0.678 12.288 12.035 1.00 91.44 179 THR A O 1
ATOM 1470 N N . GLY A 1 180 ? 2.924 12.489 12.262 1.00 93.12 180 GLY A N 1
ATOM 1471 C CA . GLY A 1 180 ? 3.287 11.753 11.045 1.00 93.12 180 GLY A CA 1
ATOM 1472 C C . GLY A 1 180 ? 2.726 10.331 11.044 1.00 93.12 180 GLY A C 1
ATOM 1473 O O . GLY A 1 180 ? 2.002 9.962 10.121 1.00 93.12 180 GLY A O 1
ATOM 1474 N N . THR A 1 181 ? 2.903 9.598 12.152 1.00 94.81 181 THR A N 1
ATOM 1475 C CA . THR A 1 181 ? 2.347 8.241 12.337 1.00 94.81 181 THR A CA 1
ATOM 1476 C C . THR A 1 181 ? 0.856 8.185 12.000 1.00 94.81 181 THR A C 1
ATOM 1478 O O . THR A 1 181 ? 0.410 7.348 11.216 1.00 94.81 181 THR A O 1
ATOM 1481 N N . LEU A 1 182 ? 0.064 9.084 12.596 1.00 94.88 182 LEU A N 1
ATOM 1482 C CA . LEU A 1 182 ? -1.386 9.088 12.428 1.00 94.88 182 LEU A CA 1
ATOM 1483 C C . LEU A 1 182 ? -1.806 9.553 11.030 1.00 94.88 182 LEU A C 1
ATOM 1485 O O . LEU A 1 182 ? -2.770 9.013 10.496 1.00 94.88 182 LEU A O 1
ATOM 1489 N N . GLU A 1 183 ? -1.101 10.509 10.422 1.00 95.62 183 GL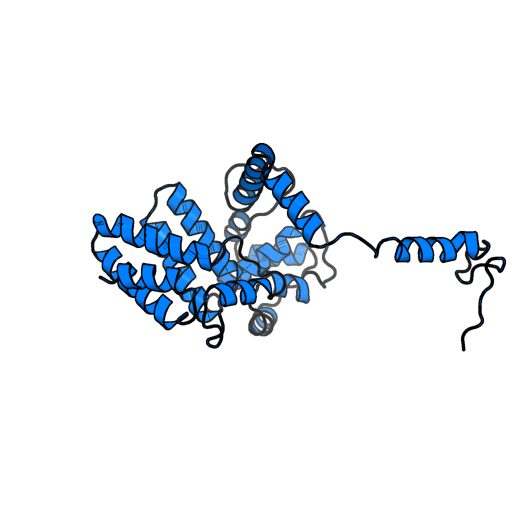U A N 1
ATOM 1490 C CA . GLU A 1 183 ? -1.352 10.917 9.033 1.00 95.62 183 GLU A CA 1
ATOM 1491 C C . GLU A 1 183 ? -1.132 9.748 8.058 1.00 95.62 183 GLU A C 1
ATOM 1493 O O . GLU A 1 183 ? -1.979 9.497 7.194 1.00 95.62 183 GLU A O 1
ATOM 1498 N N . GLN A 1 184 ? -0.046 8.991 8.237 1.00 97.31 184 GLN A N 1
ATOM 1499 C CA . GLN A 1 184 ? 0.275 7.825 7.414 1.00 97.31 184 GLN A CA 1
ATOM 1500 C C . GLN A 1 184 ? -0.731 6.688 7.612 1.00 97.31 184 GLN A C 1
ATOM 1502 O O . GLN A 1 184 ? -1.269 6.139 6.647 1.00 97.31 184 GLN A O 1
ATOM 1507 N N . TRP A 1 185 ? -1.059 6.357 8.861 1.00 98.00 185 TRP A N 1
ATOM 1508 C CA . TRP A 1 185 ? -1.982 5.263 9.153 1.00 98.00 185 TRP A CA 1
ATOM 1509 C C . TRP A 1 185 ? -3.440 5.577 8.785 1.00 98.00 185 TRP A C 1
ATOM 1511 O O . TRP A 1 185 ? -4.168 4.680 8.351 1.00 98.00 185 TRP A O 1
ATOM 1521 N N . GLU A 1 186 ? -3.865 6.843 8.850 1.00 97.62 186 GLU A N 1
ATOM 1522 C CA . GLU A 1 186 ? -5.151 7.281 8.288 1.00 97.62 186 GLU A CA 1
ATOM 1523 C C . GLU A 1 186 ? -5.195 7.082 6.767 1.00 97.62 186 GLU A C 1
ATOM 1525 O O . GLU A 1 186 ? -6.175 6.543 6.242 1.00 97.62 186 GLU A O 1
ATOM 1530 N N . ALA A 1 187 ? -4.121 7.450 6.060 1.00 97.50 187 ALA A N 1
ATOM 1531 C CA . ALA A 1 187 ? -4.017 7.228 4.622 1.00 97.50 187 ALA A CA 1
ATOM 1532 C C . ALA A 1 187 ? -4.039 5.730 4.275 1.00 97.50 187 ALA A C 1
ATOM 1534 O O . ALA A 1 187 ? -4.792 5.317 3.385 1.00 97.50 187 ALA A O 1
ATOM 1535 N N . ALA A 1 188 ? -3.285 4.905 5.010 1.00 98.06 188 ALA A N 1
ATOM 1536 C CA . ALA A 1 188 ? -3.290 3.452 4.857 1.00 98.06 188 ALA A CA 1
ATOM 1537 C C . ALA A 1 188 ? -4.700 2.873 5.046 1.00 98.06 188 ALA A C 1
ATOM 1539 O O . ALA A 1 188 ? -5.170 2.097 4.211 1.00 98.06 188 ALA A O 1
ATOM 1540 N N . TRP A 1 189 ? -5.429 3.306 6.080 1.00 98.31 189 TRP A N 1
ATOM 1541 C CA . TRP A 1 189 ? -6.801 2.856 6.326 1.00 98.31 189 TRP A CA 1
ATOM 1542 C C . TRP A 1 189 ? -7.754 3.198 5.174 1.00 98.31 189 TRP A C 1
ATOM 1544 O O . TRP A 1 189 ? -8.548 2.358 4.731 1.00 98.31 189 TRP A O 1
ATOM 1554 N N . ASP A 1 190 ? -7.664 4.414 4.639 1.00 97.69 190 ASP A N 1
ATOM 1555 C CA . ASP A 1 190 ? -8.456 4.834 3.484 1.00 97.69 190 ASP A CA 1
ATOM 1556 C C . ASP A 1 190 ? -8.144 4.022 2.222 1.00 97.69 190 ASP A C 1
ATOM 1558 O O . ASP A 1 190 ? -9.050 3.730 1.431 1.00 97.69 190 ASP A O 1
ATOM 1562 N N . MET A 1 191 ? -6.886 3.628 2.037 1.00 97.69 191 MET A N 1
ATOM 1563 C CA . MET A 1 191 ? -6.444 2.775 0.936 1.00 97.69 191 MET A CA 1
ATOM 1564 C C . MET A 1 191 ? -6.922 1.326 1.098 1.00 97.69 191 MET A C 1
ATOM 1566 O O . MET A 1 191 ? -7.518 0.773 0.169 1.00 97.69 191 MET A O 1
ATOM 1570 N N . ILE A 1 192 ? -6.796 0.747 2.295 1.00 97.38 192 ILE A N 1
ATOM 1571 C CA . ILE A 1 192 ? -7.296 -0.598 2.627 1.00 97.38 192 ILE A CA 1
ATOM 1572 C C . ILE A 1 192 ? -8.794 -0.707 2.320 1.00 97.38 192 ILE A C 1
ATOM 1574 O O . ILE A 1 192 ? -9.234 -1.650 1.658 1.00 97.38 192 ILE A O 1
ATOM 1578 N N . LYS A 1 193 ? -9.598 0.287 2.722 1.00 96.00 193 LYS A N 1
ATOM 1579 C CA . LYS A 1 193 ? -11.045 0.303 2.438 1.00 96.00 193 LYS A CA 1
ATOM 1580 C C . LYS A 1 193 ? -11.371 0.253 0.937 1.00 96.00 193 LYS A C 1
ATOM 1582 O O . LYS A 1 193 ? -12.437 -0.255 0.588 1.00 96.00 193 LYS A O 1
ATOM 1587 N N . LYS A 1 194 ? -10.496 0.779 0.069 1.00 95.06 194 LYS A N 1
ATOM 1588 C CA . LYS A 1 194 ? -10.671 0.793 -1.397 1.00 95.06 194 LYS A CA 1
ATOM 1589 C C . LYS A 1 194 ? -10.228 -0.512 -2.058 1.00 95.06 194 LYS A C 1
ATOM 1591 O O . LYS A 1 194 ? -10.874 -0.936 -3.013 1.00 95.06 194 LYS A O 1
ATOM 1596 N N . VAL A 1 195 ? -9.144 -1.117 -1.573 1.00 94.88 195 VAL A N 1
ATOM 1597 C CA . VAL A 1 195 ? -8.537 -2.316 -2.177 1.00 94.88 195 VAL A CA 1
ATOM 1598 C C . VAL A 1 195 ? -9.257 -3.590 -1.753 1.00 94.88 195 VAL A C 1
ATOM 1600 O O . VAL A 1 195 ? -9.493 -4.471 -2.579 1.00 94.88 195 VAL A O 1
ATOM 1603 N N . ILE A 1 196 ? -9.640 -3.700 -0.478 1.00 96.44 196 ILE A N 1
ATOM 1604 C CA . ILE A 1 196 ? -10.282 -4.915 0.020 1.00 96.44 196 ILE A CA 1
ATOM 1605 C C . ILE A 1 196 ? -11.723 -4.991 -0.519 1.00 96.44 196 ILE A C 1
ATOM 1607 O O . ILE A 1 196 ? -12.509 -4.067 -0.269 1.00 96.44 196 ILE A O 1
ATOM 1611 N N . PRO A 1 197 ? -12.130 -6.094 -1.181 1.00 96.50 197 PRO A N 1
ATOM 1612 C CA . PRO A 1 197 ? -13.484 -6.244 -1.708 1.00 96.50 197 PRO A CA 1
ATOM 1613 C C . PRO A 1 197 ? -14.557 -6.162 -0.610 1.00 96.50 197 PRO A C 1
ATOM 1615 O O . PRO A 1 197 ? -14.350 -6.691 0.488 1.00 96.50 197 PRO A O 1
ATOM 1618 N N . PRO A 1 198 ? -15.721 -5.535 -0.864 1.00 96.12 198 PRO A N 1
ATOM 1619 C CA . PRO A 1 198 ? -16.760 -5.327 0.151 1.00 96.12 198 PRO A CA 1
ATOM 1620 C C . PRO A 1 198 ? -17.347 -6.631 0.719 1.00 96.12 198 PRO A C 1
ATOM 1622 O O . PRO A 1 198 ? -17.864 -6.638 1.833 1.00 96.12 198 PRO A O 1
ATOM 1625 N N . GLU A 1 199 ? -17.259 -7.742 -0.014 1.00 97.12 199 GLU A N 1
ATOM 1626 C CA . GLU A 1 199 ? -17.646 -9.082 0.443 1.00 97.12 199 GLU A CA 1
ATOM 1627 C C . GLU A 1 199 ? -16.683 -9.705 1.468 1.00 97.12 199 GLU A C 1
ATOM 1629 O O . GLU A 1 199 ? -17.040 -10.678 2.136 1.00 97.12 199 GLU A O 1
ATOM 1634 N N . VAL A 1 200 ? -15.471 -9.165 1.607 1.00 97.94 200 VAL A N 1
ATOM 1635 C CA . VAL A 1 200 ? -14.508 -9.574 2.632 1.00 97.94 200 VAL A CA 1
ATOM 1636 C C . VAL A 1 200 ? -14.832 -8.815 3.914 1.00 97.94 200 VAL A C 1
ATOM 1638 O O . VAL A 1 200 ? -14.449 -7.662 4.078 1.00 97.94 200 VAL A O 1
ATOM 1641 N N . THR A 1 201 ? -15.587 -9.447 4.808 1.00 97.38 201 THR A N 1
ATOM 1642 C CA . THR A 1 201 ? -16.206 -8.809 5.986 1.00 97.38 201 THR A CA 1
ATOM 1643 C C . THR A 1 201 ? -15.489 -9.077 7.311 1.00 97.38 201 THR A C 1
ATOM 1645 O O . THR A 1 201 ? -16.032 -8.758 8.365 1.00 97.38 201 THR A O 1
ATOM 1648 N N . SER A 1 202 ? -14.282 -9.644 7.295 1.00 97.94 202 SER A N 1
ATOM 1649 C CA . SER A 1 202 ? -13.441 -9.812 8.488 1.00 97.94 202 SER A CA 1
ATOM 1650 C C . SER A 1 202 ? -12.002 -9.412 8.169 1.00 97.94 202 SER A C 1
ATOM 1652 O O . SER A 1 202 ? -11.565 -9.593 7.029 1.00 97.94 202 SER A O 1
ATOM 1654 N N . VAL A 1 203 ? -11.273 -8.868 9.146 1.00 97.31 203 VAL A N 1
ATOM 1655 C CA . VAL A 1 203 ? -9.883 -8.428 8.934 1.00 97.31 203 VAL A CA 1
ATOM 1656 C C . VAL A 1 203 ? -8.945 -9.612 8.658 1.00 97.31 203 VAL A C 1
ATOM 1658 O O . VAL A 1 203 ? -8.046 -9.504 7.837 1.00 97.31 203 VAL A O 1
ATOM 1661 N N . GLU A 1 204 ? -9.216 -10.788 9.229 1.00 96.12 204 GLU A N 1
ATOM 1662 C CA . GLU A 1 204 ? -8.445 -12.012 8.969 1.00 96.12 204 GLU A CA 1
ATOM 1663 C C . GLU A 1 204 ? -8.595 -12.465 7.514 1.00 96.12 204 GLU A C 1
ATOM 1665 O O . GLU A 1 204 ? -7.631 -12.874 6.876 1.00 96.12 204 GLU A O 1
ATOM 1670 N N . LYS A 1 205 ? -9.807 -12.361 6.954 1.00 97.44 205 LYS A N 1
ATOM 1671 C CA . LYS A 1 205 ? -10.025 -12.642 5.531 1.00 97.44 205 LYS A CA 1
ATOM 1672 C C . LYS A 1 205 ? -9.448 -11.552 4.632 1.00 97.44 205 LYS A C 1
ATOM 1674 O O . LYS A 1 205 ? -9.190 -11.831 3.466 1.00 97.44 205 LYS A O 1
ATOM 1679 N N . ALA A 1 206 ? -9.298 -10.325 5.133 1.00 97.19 206 ALA A N 1
ATOM 1680 C CA . ALA A 1 206 ? -8.611 -9.262 4.408 1.00 97.19 206 ALA A CA 1
ATOM 1681 C C . ALA A 1 206 ? -7.114 -9.578 4.294 1.00 97.19 206 ALA A C 1
ATOM 1683 O O . ALA A 1 206 ? -6.588 -9.511 3.186 1.00 97.19 206 ALA A O 1
ATOM 1684 N N . ASP A 1 207 ? -6.486 -10.036 5.381 1.00 95.38 207 ASP A N 1
ATOM 1685 C CA . ASP A 1 207 ? -5.122 -10.583 5.355 1.00 95.38 207 ASP A CA 1
ATOM 1686 C C . ASP A 1 207 ? -5.014 -11.748 4.356 1.00 95.38 207 ASP A C 1
ATOM 1688 O O . ASP A 1 207 ? -4.200 -11.705 3.438 1.00 95.38 207 ASP A O 1
ATOM 1692 N N . GLU A 1 208 ? -5.904 -12.748 4.444 1.00 95.69 208 GLU A N 1
ATOM 1693 C CA . GLU A 1 208 ? -5.913 -13.882 3.502 1.00 95.69 208 GLU A CA 1
ATOM 1694 C C . GLU A 1 208 ? -6.103 -13.449 2.039 1.00 95.69 208 GLU A C 1
ATOM 1696 O O . GLU A 1 208 ? -5.544 -14.068 1.130 1.00 95.69 208 GLU A O 1
ATOM 1701 N N . PHE A 1 209 ? -6.922 -12.422 1.793 1.00 95.44 209 PHE A N 1
ATOM 1702 C CA . PHE A 1 209 ? -7.143 -11.879 0.457 1.00 95.44 209 PHE A CA 1
ATOM 1703 C C . PHE A 1 209 ? -5.854 -11.276 -0.095 1.00 95.44 209 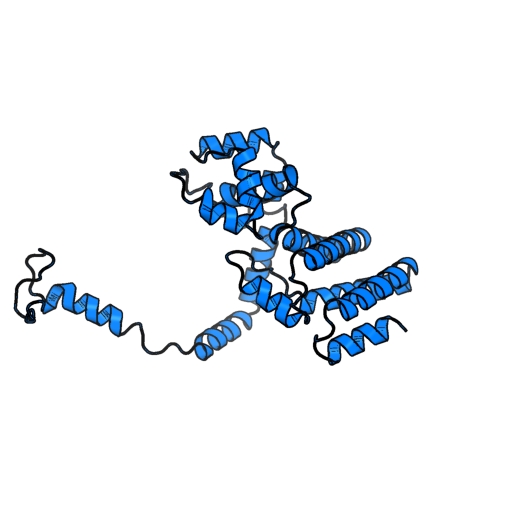PHE A C 1
ATOM 1705 O O . PHE A 1 209 ? -5.451 -11.660 -1.192 1.00 95.44 209 PHE A O 1
ATOM 1712 N N . ILE A 1 210 ? -5.200 -10.398 0.665 1.00 93.38 210 ILE A N 1
ATOM 1713 C CA . ILE A 1 210 ? -3.947 -9.757 0.260 1.00 93.38 210 ILE A CA 1
ATOM 1714 C C . ILE A 1 210 ? -2.844 -10.802 0.048 1.00 93.38 210 ILE A C 1
ATOM 1716 O O . ILE A 1 210 ? -2.224 -10.824 -1.011 1.00 93.38 210 ILE A O 1
ATOM 1720 N N . ASP A 1 211 ? -2.697 -11.760 0.965 1.00 90.81 211 ASP A N 1
ATOM 1721 C CA . ASP A 1 211 ? -1.735 -12.865 0.842 1.00 90.81 211 ASP A CA 1
ATOM 1722 C C . ASP A 1 211 ? -1.996 -13.780 -0.364 1.00 90.81 211 ASP A C 1
ATOM 1724 O O . ASP A 1 211 ? -1.104 -14.499 -0.826 1.00 90.81 211 ASP A O 1
ATOM 1728 N N . SER A 1 212 ? -3.232 -13.804 -0.869 1.00 91.50 212 SER A N 1
ATOM 1729 C CA . SER A 1 212 ? -3.586 -14.574 -2.063 1.00 91.50 212 SER A CA 1
ATOM 1730 C C . SER A 1 212 ? -3.223 -13.869 -3.372 1.00 91.50 212 SER A C 1
ATOM 1732 O O . SER A 1 212 ? -3.188 -14.527 -4.419 1.00 91.50 212 SER A O 1
ATOM 1734 N N . LEU A 1 213 ? -2.961 -12.558 -3.330 1.00 88.12 213 LEU A N 1
ATOM 1735 C CA . LEU A 1 213 ? -2.572 -11.778 -4.497 1.00 88.12 213 LEU A CA 1
ATOM 1736 C C . LEU A 1 213 ? -1.097 -12.051 -4.853 1.00 88.12 213 LEU A C 1
ATOM 1738 O O . LEU A 1 213 ? -0.237 -12.129 -3.971 1.00 88.12 213 LEU A O 1
ATOM 1742 N N . PRO A 1 214 ? -0.761 -12.219 -6.144 1.00 84.38 214 PRO A N 1
ATOM 1743 C CA . PRO A 1 214 ? 0.625 -12.406 -6.555 1.00 84.38 214 PRO A CA 1
ATOM 1744 C C . PRO A 1 214 ? 1.460 -11.165 -6.242 1.00 84.38 214 PRO A C 1
ATOM 1746 O O . PRO A 1 214 ? 1.090 -10.069 -6.641 1.00 84.38 214 PRO A O 1
ATOM 1749 N N . HIS A 1 215 ? 2.612 -11.357 -5.596 1.00 81.75 215 HIS A N 1
ATOM 1750 C CA . HIS A 1 215 ? 3.580 -10.288 -5.322 1.00 81.75 215 HIS A CA 1
ATOM 1751 C C . HIS A 1 215 ? 3.021 -9.099 -4.512 1.00 81.75 215 HIS A C 1
ATOM 1753 O O . HIS A 1 215 ? 3.550 -8.005 -4.629 1.00 81.75 215 HIS A O 1
ATOM 1759 N N . SER A 1 216 ? 1.983 -9.303 -3.688 1.00 79.56 216 SER A N 1
ATOM 1760 C CA . SER A 1 216 ? 1.305 -8.225 -2.935 1.00 79.56 216 SER A CA 1
ATOM 1761 C C . SER A 1 216 ? 1.252 -8.455 -1.419 1.00 79.56 216 SER A C 1
ATOM 1763 O O . SER A 1 216 ? 0.352 -7.956 -0.750 1.00 79.56 216 SER A O 1
ATOM 1765 N N . SER A 1 217 ? 2.162 -9.257 -0.862 1.00 77.25 217 SER A N 1
ATOM 1766 C CA . SER A 1 217 ? 2.187 -9.512 0.583 1.00 77.25 217 SER A CA 1
ATOM 1767 C C . SER A 1 217 ? 2.629 -8.268 1.347 1.00 77.25 217 SER A C 1
ATOM 1769 O O . SER A 1 217 ? 3.713 -7.749 1.086 1.00 77.25 217 SER A O 1
ATOM 1771 N N . LEU A 1 218 ? 1.820 -7.849 2.320 1.00 86.50 218 LEU A N 1
ATOM 1772 C CA . LEU A 1 218 ? 2.196 -6.809 3.276 1.00 86.50 218 LEU A CA 1
ATOM 1773 C C . LEU A 1 218 ? 3.165 -7.386 4.311 1.00 86.50 218 LEU A C 1
ATOM 1775 O O . LEU A 1 218 ? 3.044 -8.553 4.704 1.00 86.50 218 LEU A O 1
ATOM 1779 N N . SER A 1 219 ? 4.121 -6.589 4.783 1.00 84.19 219 SER A N 1
ATOM 1780 C CA . SER A 1 219 ? 5.014 -7.023 5.869 1.00 84.19 219 SER A CA 1
ATOM 1781 C C . SER A 1 219 ? 4.289 -7.096 7.212 1.00 84.19 219 SER A C 1
ATOM 1783 O O . SER A 1 219 ? 4.681 -7.875 8.087 1.00 84.19 219 SER A O 1
ATOM 1785 N N . GLN A 1 220 ? 3.223 -6.308 7.365 1.00 87.62 220 GLN A N 1
ATOM 1786 C CA . GLN A 1 220 ? 2.397 -6.245 8.561 1.00 87.62 220 GLN A CA 1
ATOM 1787 C C . GLN A 1 220 ? 1.018 -6.840 8.292 1.00 87.62 220 GLN A C 1
ATOM 1789 O O . GLN A 1 220 ? 0.366 -6.542 7.296 1.00 87.62 220 GLN A O 1
ATOM 1794 N N . SER A 1 221 ? 0.547 -7.663 9.228 1.00 93.00 221 SER A N 1
ATOM 1795 C CA . SER A 1 221 ? -0.827 -8.169 9.204 1.00 93.00 221 SER A CA 1
ATOM 1796 C C . SER A 1 221 ? -1.795 -7.038 9.544 1.00 93.00 221 SER A C 1
ATOM 1798 O O . SER A 1 221 ? -1.640 -6.380 10.577 1.00 93.00 221 SER A O 1
ATOM 1800 N N . LEU A 1 222 ? -2.833 -6.866 8.725 1.00 96.00 222 LEU A N 1
ATOM 1801 C CA . LEU A 1 222 ? -3.920 -5.916 8.948 1.00 96.00 222 LEU A CA 1
ATOM 1802 C C . LEU A 1 222 ? -4.609 -6.173 10.290 1.00 96.00 222 LEU A C 1
ATOM 1804 O O . LEU A 1 222 ? -4.996 -5.221 10.969 1.00 96.00 222 LEU A O 1
ATOM 1808 N N . PHE A 1 223 ? -4.733 -7.439 10.705 1.00 94.12 223 PHE A N 1
ATOM 1809 C CA . PHE A 1 223 ? -5.277 -7.803 12.015 1.00 94.12 223 PHE A CA 1
ATOM 1810 C C . PHE A 1 223 ? -4.482 -7.179 13.173 1.00 94.12 223 PHE A C 1
ATOM 1812 O O . PHE A 1 223 ? -5.081 -6.691 14.136 1.00 94.12 223 PHE A O 1
ATOM 1819 N N . ASN A 1 224 ? -3.149 -7.194 13.100 1.00 92.44 224 ASN A N 1
ATOM 1820 C CA . ASN A 1 224 ? -2.302 -6.591 14.131 1.00 92.44 224 ASN A CA 1
ATOM 1821 C C . ASN A 1 224 ? -2.278 -5.069 13.985 1.00 92.44 224 ASN A C 1
ATOM 1823 O O . ASN A 1 224 ? -2.603 -4.361 14.933 1.00 92.44 224 ASN A O 1
ATOM 1827 N N . TRP A 1 225 ? -2.002 -4.580 12.778 1.00 97.25 225 TRP A N 1
ATOM 1828 C CA . TRP A 1 225 ? -1.860 -3.155 12.505 1.00 97.25 225 TRP A CA 1
ATOM 1829 C C . TRP A 1 225 ? -3.117 -2.345 12.859 1.00 97.25 225 TRP A C 1
ATOM 1831 O O . TRP A 1 225 ? -3.008 -1.277 13.450 1.00 97.25 225 TRP A O 1
ATOM 1841 N N . CYS A 1 226 ? -4.328 -2.862 12.604 1.00 96.50 226 CYS A N 1
ATOM 1842 C CA . CYS A 1 226 ? -5.559 -2.161 12.998 1.00 96.50 226 CYS A CA 1
ATOM 1843 C C . CYS A 1 226 ? -5.680 -1.980 14.522 1.00 96.50 226 CYS A C 1
ATOM 1845 O O . CYS A 1 226 ? -6.314 -1.029 14.975 1.00 96.50 226 CYS A O 1
ATOM 1847 N N . GLN A 1 227 ? -5.123 -2.900 15.317 1.00 94.06 227 GLN A N 1
ATOM 1848 C CA . GLN A 1 227 ? -5.097 -2.773 16.777 1.00 94.06 227 GLN A CA 1
ATOM 1849 C C . GLN A 1 227 ? -4.030 -1.767 17.215 1.00 94.06 227 GLN A C 1
ATOM 1851 O O . GLN A 1 227 ? -4.329 -0.926 18.058 1.00 94.06 227 GLN A O 1
ATOM 1856 N N . ASP A 1 228 ? -2.843 -1.802 16.606 1.00 95.69 228 ASP A N 1
ATOM 1857 C CA . ASP A 1 228 ? -1.777 -0.830 16.881 1.00 95.69 228 ASP A CA 1
ATOM 1858 C C . ASP A 1 228 ? -2.246 0.599 16.565 1.00 95.69 228 ASP A C 1
ATOM 1860 O O . ASP A 1 228 ? -2.047 1.520 17.357 1.00 95.69 228 ASP A O 1
ATOM 1864 N N . PHE A 1 229 ? -2.953 0.784 15.446 1.00 96.62 229 PHE A N 1
ATOM 1865 C CA . PHE A 1 229 ? -3.521 2.076 15.068 1.00 96.62 229 PHE A CA 1
ATOM 1866 C C . PHE A 1 229 ? -4.541 2.588 16.093 1.00 96.62 229 PHE A C 1
ATOM 1868 O O . PHE A 1 229 ? -4.499 3.753 16.498 1.00 96.62 229 PHE A O 1
ATOM 1875 N N . GLU A 1 230 ? -5.430 1.715 16.570 1.00 95.56 230 GLU A N 1
ATOM 1876 C CA . GLU A 1 230 ? -6.375 2.065 17.631 1.00 95.56 230 GLU A CA 1
ATOM 1877 C C . GLU A 1 230 ? -5.671 2.449 18.939 1.00 95.56 230 GLU A C 1
ATOM 1879 O O . GLU A 1 230 ? -6.075 3.424 19.582 1.00 95.56 230 GLU A O 1
ATOM 1884 N N . GLU A 1 231 ? -4.620 1.719 19.315 1.00 93.62 231 GLU A N 1
ATOM 1885 C CA . GLU A 1 231 ? -3.840 1.963 20.530 1.00 93.62 231 GLU A CA 1
ATOM 1886 C C . GLU A 1 231 ? -3.105 3.308 20.463 1.00 93.62 231 GLU A C 1
ATOM 1888 O O . GLU A 1 231 ? -3.227 4.117 21.385 1.00 93.62 231 GLU A O 1
ATOM 1893 N N . VAL A 1 232 ? -2.444 3.624 19.343 1.00 94.00 232 VAL A N 1
ATOM 1894 C CA . VAL A 1 232 ? -1.761 4.920 19.16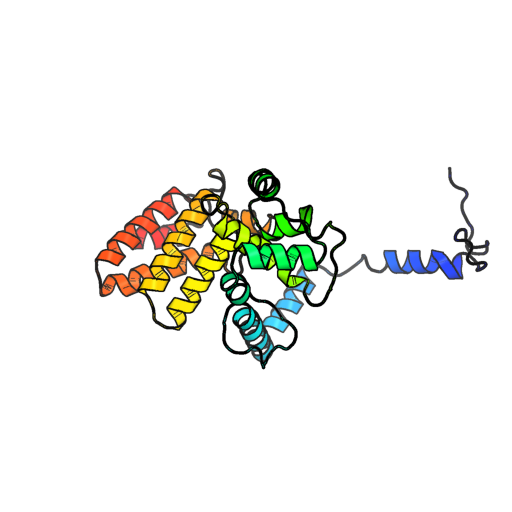5 1.00 94.00 232 VAL A CA 1
ATOM 1895 C C . VAL A 1 232 ? -2.756 6.083 19.208 1.00 94.00 232 VAL A C 1
ATOM 1897 O O . VAL A 1 232 ? -2.478 7.098 19.855 1.00 94.00 232 VAL A O 1
ATOM 1900 N N . LEU A 1 233 ? -3.931 5.943 18.584 1.00 94.50 233 LEU A N 1
ATOM 1901 C CA . LEU A 1 233 ? -5.003 6.943 18.666 1.00 94.50 233 LEU A CA 1
ATOM 1902 C C . LEU A 1 233 ? -5.516 7.129 20.102 1.00 94.50 233 LEU A C 1
ATOM 1904 O O . LEU A 1 233 ? -5.838 8.250 20.504 1.00 94.50 233 LEU A O 1
ATOM 1908 N N . TYR A 1 234 ? -5.612 6.047 20.878 1.00 92.19 234 TYR A N 1
ATOM 1909 C CA . TYR A 1 234 ? -6.028 6.108 22.278 1.00 92.19 234 TYR A CA 1
ATOM 1910 C C . TYR A 1 234 ? -5.002 6.834 23.139 1.00 92.19 234 TYR A C 1
ATOM 1912 O O . TYR A 1 234 ? -5.363 7.795 23.824 1.00 92.19 234 TYR A O 1
ATOM 1920 N N . ASP A 1 235 ? -3.746 6.396 23.083 1.00 90.88 235 ASP A N 1
ATOM 1921 C CA . ASP A 1 235 ? -2.672 6.905 23.930 1.00 90.88 235 ASP A CA 1
ATOM 1922 C C . ASP A 1 235 ? -2.484 8.412 23.732 1.00 90.88 235 ASP A C 1
ATOM 1924 O O . ASP A 1 235 ? -2.454 9.167 24.706 1.00 90.88 235 ASP A O 1
ATOM 1928 N N . HIS A 1 236 ? -2.493 8.877 22.481 1.00 88.38 236 HIS A N 1
ATOM 1929 C CA . HIS A 1 236 ? -2.384 10.306 22.163 1.00 88.38 236 HIS A CA 1
ATOM 1930 C C . HIS A 1 236 ? -3.686 11.071 22.393 1.00 88.38 236 HIS A C 1
ATOM 1932 O O . HIS A 1 236 ? -3.670 12.261 22.716 1.00 88.38 236 HIS A O 1
ATOM 1938 N N . GLY A 1 237 ? -4.826 10.387 22.305 1.00 87.00 237 GLY A N 1
ATOM 1939 C CA . GLY A 1 237 ? -6.131 10.934 22.652 1.00 87.00 237 GLY A CA 1
ATOM 1940 C C . GLY A 1 237 ? -6.261 11.356 24.118 1.00 87.00 237 GLY A C 1
ATOM 1941 O O . GLY A 1 237 ? -7.075 12.230 24.436 1.00 87.00 237 GLY A O 1
ATOM 1942 N N . LEU A 1 238 ? -5.454 10.779 25.016 1.00 85.94 238 LEU A N 1
ATOM 1943 C CA . LEU A 1 238 ? -5.410 11.179 26.426 1.00 85.94 238 LEU A CA 1
ATOM 1944 C C . LEU A 1 238 ? -4.874 12.606 26.611 1.00 85.94 238 LEU A C 1
ATOM 1946 O O . LEU A 1 238 ? -5.336 13.315 27.511 1.00 85.94 238 LEU A O 1
ATOM 1950 N N . ASP A 1 239 ? -3.953 13.027 25.743 1.00 87.12 239 ASP A N 1
ATOM 1951 C CA . ASP A 1 239 ? -3.346 14.358 25.764 1.00 87.12 239 ASP A CA 1
ATOM 1952 C C . ASP A 1 239 ? -4.091 15.344 24.850 1.00 87.12 239 ASP A C 1
ATOM 1954 O O . ASP A 1 239 ? -4.367 16.481 25.252 1.00 87.12 239 ASP A O 1
ATOM 1958 N N . GLU A 1 240 ? -4.488 14.912 23.647 1.00 88.50 240 GLU A N 1
ATOM 1959 C CA . GLU A 1 240 ? -5.203 15.736 22.671 1.00 88.50 240 GLU A CA 1
ATOM 1960 C C . GLU A 1 240 ? -6.520 15.088 22.221 1.00 88.50 240 GLU A C 1
ATOM 1962 O O . GLU A 1 240 ? -6.571 14.126 21.459 1.00 88.50 240 GLU A O 1
ATOM 1967 N N . LYS A 1 241 ? -7.637 15.683 22.652 1.00 88.50 241 LYS A N 1
ATOM 1968 C CA . LYS A 1 241 ? -8.984 15.126 22.441 1.00 88.50 241 LYS A CA 1
ATOM 1969 C C . LYS A 1 241 ? -9.390 14.932 20.978 1.00 88.50 241 LYS A C 1
ATOM 1971 O O . LYS A 1 241 ? -10.281 14.126 20.728 1.00 88.50 241 LYS A O 1
ATOM 1976 N N . SER A 1 242 ? -8.789 15.661 20.038 1.00 90.06 242 SER A N 1
ATOM 1977 C CA . SER A 1 242 ? -9.046 15.498 18.599 1.00 90.06 242 SER A CA 1
ATOM 1978 C C . SER A 1 242 ? -8.750 14.060 18.141 1.00 90.06 242 SER A C 1
ATOM 1980 O O . SER A 1 242 ? -9.493 13.509 17.329 1.00 90.06 242 SER A O 1
ATOM 1982 N N . TYR A 1 243 ? -7.745 13.401 18.730 1.00 90.38 243 TYR A N 1
ATOM 1983 C CA . TYR A 1 243 ? -7.409 12.012 18.419 1.00 90.38 243 TYR A CA 1
ATOM 1984 C C . TYR A 1 243 ? -8.416 11.007 18.981 1.00 90.38 243 TYR A C 1
ATOM 1986 O O . TYR A 1 243 ? -8.616 9.959 18.376 1.00 90.38 243 TYR A O 1
ATOM 1994 N N . LEU A 1 244 ? -9.149 11.337 20.052 1.00 90.50 244 LEU A N 1
ATOM 1995 C CA . LEU A 1 244 ? -10.270 10.501 20.503 1.00 90.50 244 LEU A CA 1
ATOM 1996 C C . LEU A 1 244 ? -11.436 10.528 19.506 1.00 90.50 244 LEU A C 1
ATOM 1998 O O . LEU A 1 244 ? -12.095 9.511 19.307 1.00 90.50 244 LEU A O 1
ATOM 2002 N N . GLU A 1 245 ? -11.688 11.664 18.851 1.00 91.44 245 GLU A N 1
ATOM 2003 C CA . GLU A 1 245 ? -12.710 11.757 17.797 1.00 91.44 245 GLU A CA 1
ATOM 2004 C C . GLU A 1 245 ? -12.300 10.949 16.556 1.00 91.44 245 GLU A C 1
ATOM 2006 O O . GLU A 1 245 ? -13.122 10.228 15.978 1.00 91.44 245 GLU A O 1
ATOM 2011 N N . LYS A 1 246 ? -11.012 11.002 16.190 1.00 93.06 246 LYS A N 1
ATOM 2012 C CA . LYS A 1 246 ? -10.424 10.158 15.138 1.00 93.06 246 LYS A CA 1
ATOM 2013 C C . LYS A 1 246 ? -10.498 8.672 15.498 1.00 93.06 246 LYS A C 1
ATOM 2015 O O . LYS A 1 246 ? -10.932 7.879 14.670 1.00 93.06 246 LYS A O 1
ATOM 2020 N N . ARG A 1 247 ? -10.205 8.307 16.750 1.00 94.56 247 ARG A N 1
ATOM 2021 C CA . ARG A 1 247 ? -10.365 6.943 17.281 1.00 94.56 247 ARG A CA 1
ATOM 2022 C C . ARG A 1 247 ? -11.784 6.428 17.130 1.00 94.56 247 ARG A C 1
ATOM 2024 O O . ARG A 1 247 ? -11.972 5.349 16.584 1.00 94.56 247 ARG A O 1
ATOM 2031 N N . ILE A 1 248 ? -12.779 7.198 17.574 1.00 93.19 248 ILE A N 1
ATOM 2032 C CA . ILE A 1 248 ? -14.193 6.825 17.426 1.00 93.19 248 ILE A CA 1
ATOM 2033 C C . ILE A 1 248 ? -14.522 6.612 15.946 1.00 93.19 248 ILE A C 1
ATOM 2035 O O . ILE A 1 248 ? -15.134 5.609 15.595 1.00 93.19 248 ILE A O 1
ATOM 2039 N N . THR A 1 249 ? -14.071 7.517 15.075 1.00 95.00 249 THR A N 1
ATOM 2040 C CA . THR A 1 249 ? -14.292 7.407 13.626 1.00 95.00 249 THR A CA 1
ATOM 2041 C C . THR A 1 249 ? -13.692 6.117 13.067 1.00 95.00 249 THR A C 1
ATOM 2043 O O . THR A 1 249 ? -14.415 5.330 12.458 1.00 95.00 249 THR A O 1
ATOM 2046 N N . PHE A 1 250 ? -12.409 5.862 13.327 1.00 96.69 250 PHE A N 1
ATOM 2047 C CA . PHE A 1 250 ? -11.708 4.662 12.872 1.00 96.69 250 PHE A CA 1
ATOM 2048 C C . PHE A 1 250 ? -12.389 3.383 13.367 1.00 96.69 250 PHE A C 1
ATOM 2050 O O . PHE A 1 250 ? -12.705 2.500 12.576 1.00 96.69 250 PHE A O 1
ATOM 2057 N N . VAL A 1 251 ? -12.679 3.300 14.663 1.00 95.88 251 VAL A N 1
ATOM 2058 C CA . VAL A 1 251 ? -13.288 2.128 15.302 1.00 95.88 251 VAL A CA 1
ATOM 2059 C C . VAL A 1 251 ? -14.690 1.846 14.757 1.00 95.88 251 VAL A C 1
ATOM 2061 O O . VAL A 1 251 ? -15.020 0.692 14.457 1.00 95.88 251 VAL A O 1
ATOM 2064 N N . THR A 1 252 ? -15.504 2.889 14.577 1.00 95.44 252 THR A N 1
ATOM 2065 C CA . THR A 1 252 ? -16.834 2.766 13.975 1.00 95.44 252 THR A CA 1
ATOM 2066 C C . THR A 1 252 ? -16.730 2.277 12.531 1.00 95.44 252 THR A C 1
ATOM 2068 O O . THR A 1 252 ? -17.454 1.358 12.138 1.00 95.44 252 THR A O 1
ATOM 2071 N N . GLU A 1 253 ? -15.827 2.851 11.734 1.00 96.69 253 GLU A N 1
ATOM 2072 C CA . GLU A 1 253 ? -15.591 2.413 10.357 1.00 96.69 253 GLU A CA 1
ATOM 2073 C C . GLU A 1 253 ? -15.080 0.974 10.294 1.00 96.69 253 GLU A C 1
ATOM 2075 O O . GLU A 1 253 ? -15.574 0.194 9.482 1.00 96.69 253 GLU A O 1
ATOM 2080 N N . PHE A 1 254 ? -14.147 0.594 11.169 1.00 97.12 254 PHE A N 1
ATOM 2081 C CA . PHE A 1 254 ? -13.613 -0.760 11.266 1.00 97.12 254 PHE A CA 1
ATOM 2082 C C . PHE A 1 254 ? -14.730 -1.767 11.549 1.00 97.12 254 PHE A C 1
ATOM 2084 O O . PHE A 1 254 ? -14.880 -2.746 10.819 1.00 97.12 254 PHE A O 1
ATOM 2091 N N . CYS A 1 255 ? -15.576 -1.499 12.549 1.00 95.62 255 CYS A N 1
ATOM 2092 C CA . CYS A 1 255 ? -16.692 -2.380 12.899 1.00 95.62 255 CYS A CA 1
ATOM 2093 C C . CYS A 1 255 ? -17.741 -2.476 11.779 1.00 95.62 255 CYS A C 1
ATOM 2095 O O . CYS A 1 255 ? -18.373 -3.519 11.612 1.00 95.62 255 CYS A O 1
ATOM 2097 N N . GLN A 1 256 ? -17.938 -1.407 11.001 1.00 95.31 256 GLN A N 1
ATOM 2098 C CA . GLN A 1 256 ? -18.835 -1.419 9.841 1.00 95.31 256 GLN A CA 1
ATOM 2099 C C . GLN A 1 256 ? -18.233 -2.157 8.644 1.00 95.31 256 GLN A C 1
ATOM 2101 O O . GLN A 1 256 ? -18.951 -2.864 7.934 1.00 95.31 256 GLN A O 1
ATOM 2106 N N . ARG A 1 257 ? -16.931 -1.983 8.404 1.00 96.88 257 ARG A N 1
ATOM 2107 C CA . ARG A 1 257 ? -16.213 -2.571 7.273 1.00 96.88 257 ARG A CA 1
ATOM 2108 C C . ARG A 1 257 ? -15.950 -4.057 7.484 1.00 96.88 257 ARG A C 1
ATOM 2110 O O . ARG A 1 257 ? -16.032 -4.815 6.517 1.00 96.88 257 ARG A O 1
ATOM 2117 N N . PHE A 1 258 ? -15.664 -4.465 8.717 1.00 97.06 258 PHE A N 1
ATOM 2118 C CA . PHE A 1 258 ? -15.291 -5.830 9.069 1.00 97.06 258 PHE A CA 1
ATOM 2119 C C . PHE A 1 258 ? -16.132 -6.407 10.226 1.00 97.06 258 PHE A C 1
ATOM 2121 O O . PHE A 1 258 ? -15.574 -6.802 11.255 1.00 97.06 258 PHE A O 1
ATOM 2128 N N . PRO A 1 259 ? -17.470 -6.490 10.076 1.00 96.06 259 PRO A N 1
ATOM 2129 C CA . PRO A 1 259 ? -18.378 -6.900 11.150 1.00 96.06 259 PRO A CA 1
ATOM 2130 C C . PRO A 1 259 ? -18.217 -8.363 11.590 1.00 96.06 259 PRO A C 1
ATOM 2132 O O . PRO A 1 259 ? -18.654 -8.709 12.685 1.00 96.06 259 PRO A O 1
ATOM 2135 N N . ASP A 1 260 ? -17.609 -9.210 10.754 1.00 96.88 260 ASP A N 1
ATOM 2136 C CA . ASP A 1 260 ? -17.389 -10.636 11.024 1.00 96.88 260 ASP A CA 1
ATOM 2137 C C . ASP A 1 260 ? -15.970 -10.928 11.560 1.00 96.88 260 ASP A C 1
ATOM 2139 O O . ASP A 1 260 ? -15.567 -12.092 11.611 1.00 96.88 260 ASP A O 1
ATOM 2143 N N . THR A 1 261 ? -15.199 -9.891 11.921 1.00 96.00 261 THR A N 1
ATOM 2144 C CA . THR A 1 261 ? -13.908 -10.023 12.632 1.00 96.00 261 THR A CA 1
ATOM 2145 C C . THR A 1 261 ? -14.098 -10.710 13.977 1.00 96.00 261 THR A C 1
ATOM 2147 O O . THR A 1 261 ? -15.171 -10.606 14.577 1.00 96.00 261 THR A O 1
ATOM 2150 N N . ASP A 1 262 ? -13.054 -11.385 14.474 1.00 91.94 262 ASP A N 1
ATOM 2151 C CA . ASP A 1 262 ? -13.098 -12.037 15.777 1.00 91.94 262 ASP A CA 1
ATOM 2152 C C . ASP A 1 262 ? -13.724 -11.147 16.867 1.00 91.94 262 ASP A C 1
ATOM 2154 O O . ASP A 1 262 ? -13.359 -9.990 17.111 1.00 91.94 262 ASP A O 1
ATOM 2158 N N . ASP A 1 263 ? -14.684 -11.754 17.558 1.00 88.38 263 ASP A N 1
ATOM 2159 C CA . ASP A 1 263 ? -15.526 -11.156 18.584 1.00 88.38 263 ASP A CA 1
ATOM 2160 C C . ASP A 1 263 ? -14.720 -10.468 19.699 1.00 88.38 263 ASP A C 1
ATOM 2162 O O . ASP A 1 263 ? -15.226 -9.563 20.369 1.00 88.38 263 ASP A O 1
ATOM 2166 N N . THR A 1 264 ? -13.493 -10.925 19.971 1.00 87.44 264 THR A N 1
ATOM 2167 C CA . THR A 1 264 ? -12.623 -10.325 20.987 1.00 87.44 264 THR A CA 1
ATOM 2168 C C . THR A 1 264 ? -12.073 -8.981 20.532 1.00 87.44 264 THR A C 1
ATOM 2170 O O . THR A 1 264 ? -12.050 -8.059 21.348 1.00 87.44 264 THR A O 1
ATOM 2173 N N . ILE A 1 265 ? -11.724 -8.831 19.251 1.00 89.12 265 ILE A N 1
ATOM 2174 C CA . ILE A 1 265 ? -11.309 -7.548 18.675 1.00 89.12 265 ILE A CA 1
ATOM 2175 C C . ILE A 1 265 ? -12.500 -6.616 18.584 1.00 89.12 265 ILE A C 1
ATOM 2177 O O . ILE A 1 265 ? -12.423 -5.511 19.109 1.00 89.12 265 ILE A O 1
ATOM 2181 N N . ILE A 1 266 ? -13.629 -7.064 18.031 1.00 88.19 266 ILE A N 1
ATOM 2182 C CA . ILE A 1 266 ? -14.829 -6.220 17.931 1.00 88.19 266 ILE A CA 1
ATOM 2183 C C . ILE A 1 266 ? -15.247 -5.697 19.310 1.00 88.19 266 ILE A C 1
ATOM 2185 O O . ILE A 1 266 ? -15.577 -4.527 19.462 1.00 88.19 266 ILE A O 1
ATOM 2189 N N . LYS A 1 267 ? -15.168 -6.517 20.365 1.00 86.62 267 LYS A N 1
ATOM 2190 C CA . LYS A 1 267 ? -15.459 -6.055 21.734 1.00 86.62 267 LYS A CA 1
ATOM 2191 C C . LYS A 1 267 ? -14.418 -5.082 22.288 1.00 86.62 267 LYS A C 1
ATOM 2193 O O . LYS A 1 267 ? -14.796 -4.251 23.111 1.00 86.62 267 LYS A O 1
ATOM 2198 N N . LYS A 1 268 ? -13.138 -5.197 21.917 1.00 85.50 268 LYS A N 1
ATOM 2199 C CA . LYS A 1 268 ? -12.111 -4.201 22.275 1.00 85.50 268 LYS A CA 1
ATOM 2200 C C . LYS A 1 268 ? -12.402 -2.876 21.571 1.00 85.50 268 LYS A C 1
ATOM 2202 O O . LYS A 1 268 ? -12.546 -1.867 22.251 1.00 85.50 268 LYS A O 1
ATOM 2207 N N . MET A 1 269 ? -12.620 -2.935 20.261 1.00 84.44 269 MET A N 1
ATOM 2208 C CA . MET A 1 269 ? -12.998 -1.816 19.402 1.00 84.44 269 MET A CA 1
ATOM 2209 C C . MET A 1 269 ? -14.257 -1.114 19.939 1.00 84.44 269 MET A C 1
ATOM 2211 O O . MET A 1 269 ? -14.215 0.047 20.301 1.00 84.44 269 MET A O 1
ATOM 2215 N N . LEU A 1 270 ? -15.361 -1.811 20.196 1.00 79.50 270 LEU A N 1
ATOM 2216 C CA . LEU A 1 270 ? -16.570 -1.168 20.739 1.00 79.50 270 LEU A CA 1
ATOM 2217 C C . LEU A 1 270 ? -16.397 -0.558 22.144 1.00 79.50 270 LEU A C 1
ATOM 2219 O O . LEU A 1 270 ? -17.142 0.343 22.520 1.00 79.50 270 LEU A O 1
ATOM 2223 N N . ARG A 1 271 ? -15.440 -1.035 22.952 1.00 75.81 271 ARG A N 1
ATOM 2224 C CA . ARG A 1 271 ? -15.100 -0.383 24.231 1.00 75.81 271 ARG A CA 1
ATOM 2225 C C . ARG A 1 271 ? -14.298 0.896 24.030 1.00 75.81 271 ARG A C 1
ATOM 2227 O O . ARG A 1 271 ? -14.334 1.742 24.914 1.00 75.81 271 ARG A O 1
ATOM 2234 N N . ALA A 1 272 ? -13.596 1.023 22.910 1.00 68.50 272 ALA A N 1
ATOM 2235 C CA . ALA A 1 272 ? -12.883 2.227 22.523 1.00 68.50 272 ALA A CA 1
ATOM 2236 C C . ALA A 1 272 ? -13.824 3.397 22.180 1.00 68.50 272 ALA A C 1
ATOM 2238 O O . ALA A 1 272 ? -13.433 4.553 22.324 1.00 68.50 272 ALA A O 1
ATOM 2239 N N . GLU A 1 273 ? -15.067 3.119 21.776 1.00 58.38 273 GLU A N 1
ATOM 2240 C CA . GLU A 1 273 ? -16.072 4.150 21.465 1.00 58.38 273 GLU A CA 1
ATOM 2241 C C . GLU A 1 273 ? -16.721 4.795 22.707 1.00 58.38 273 GLU A C 1
ATOM 2243 O O . GLU A 1 273 ? -17.393 5.821 22.576 1.00 58.38 273 GLU A O 1
ATOM 2248 N N . ALA A 1 274 ? -16.572 4.186 23.892 1.00 53.72 274 ALA A N 1
ATOM 2249 C CA . ALA A 1 274 ? -17.269 4.554 25.133 1.00 53.72 274 ALA A CA 1
ATOM 2250 C C . ALA A 1 274 ? -16.417 5.418 26.075 1.00 53.72 274 ALA A C 1
ATOM 2252 O O . ALA A 1 274 ? -17.004 6.343 26.686 1.00 53.72 274 ALA A O 1
#

Foldseek 3Di:
DDDDQDQQDQPPVPPRDGVVVPVVVVVVVVVVVPDDDDPVVVVVVVVVQCVPPVSVVVVVVVVVVQQDPDPCPPDVQDPDHLVRLLPDDLVRLQVVLVVQVFHDDLVVLVVQCVVAQALLVSLVVRGVPGPGDDPSCVVSSSSSSVSSCCVRPVVRHHLVLLQSLLVQLVVCVVVVNLVSNLVSVVVSLVSLLVSQDQVQQEQVVSQVVQVPHPPRHHPDRSVVSLVVSLVSLVVVCVVPVVSLVVSLVSLVVNCVSRVPYPPVVNVVSVVSND

pLDDT: mean 83.64, std 17.91, range [39.38, 98.5]

Radius of gyration: 24.85 Å; chains: 1; bounding box: 47×68×54 Å

Sequence (274 aa):
MSPKIRKKDPCPCGSGKKYKDCCFKTKKYSKDSSQKLSKNSAAKELEKILENKDIVETLGELVWALHTEGESEKYPGLRWSSKKVAKMSTKEIIEKLESMNVHFDEEQFKEQAQNYLSAIHLAEDHYYTQDWREAIDEDFIWLAICELWNRLIPEQVDTEMIEDAMLDGYDDLEYGDYTGTLEQWEAAWDMIKKVIPPEVTSVEKADEFIDSLPHSSLSQSLFNWCQDFEEVLYDHGLDEKSYLEKRITFVTEFCQRFPDTDDTIIKKMLRAEA

Secondary structure (DSSP, 8-state):
------TTSBPTTS-SSBGGGTHHHHHHHHHHTTS---HHHHHHHHHHHHT-HHHHHHHHHHHHHHH-SS-TTT-TT----HHHHHTS-HHHHHHHHHHTT----HHHHHHHHTT-S-HHHHHHHHTTTS----GGGTHHHHHHHHHHHHHH-TTS--HHHHHHHHHHHHHHHHHT-HHHHHHHHHHHHHHHHHHS-TT--SHHHHHHHHHHSTT---SS-HHHHHHHHHHHHHHHHTT-HHHHHHHHHHHHHHHHH-TTS-HHHHHHHHHHT-

=== Feature glossary ===
Feature key, reading from the visual/contextual features back to the raw sequence:

Rendered structure images. Structure images are PyMOL renders from six orthogonal camera directions. Cartoon representation draws helices as coils and strands as arrows; sticks shows the backbone as bonds; surface shows the solvent-excluded envelope. Rainbow coloring maps sequence position to hue (blue→red, N→C); chain coloring assigns a distinct color per polypeptide.

Contact-map, Ramachandran, and PAE plots. Three diagnostic plots accompany the record. The Cα contact map visualizes the tertiary structure as a 2D adjacency matrix (8 Å cutoff, sequence-local contacts suppressed). The Ramachandran plot shows the distribution of backbone (φ, ψ) torsions, with points in the α and β basins reflecting secondary structure content. The PAE plot shows AlphaFold's inter-residue confidence as a color matrix.

InterPro / GO / CATH / organism. The annotation block draws on four external resources. InterPro: which protein families and domains the sequence belongs to. GO: standardized terms for what the protein does, what process it participates in, and where in the cell it acts. CATH: which structural fold it has in the CATH hierarchy. Organism: the species of origin.

Nearest PDB structures. Structural nearest neighbors (via Foldseek easy-search vs the PDB). Reported per hit: target PDB id, E-value, and alignment TM-score. A TM-score above ~0.5 is the conventional threshold for 'same fold'.

Predicted aligned error. Predicted aligned error is AlphaFold's pairwise confidence. Unlike pLDDT (per-residue), PAE is per-residue-pair and captures whether two parts of the structure are correctly placed relative to each other. Units are ångströms of expected positional error.

Solvent-accessible surface area. SASA measures how much of the protein is reachable by solvent. It is computed by rolling a water-sized probe over the atomic surface and summing the exposed area (Å²). Per-residue SASA distinguishes core (buried, low SASA) from surface (exposed, high SASA) residues; total SASA is a whole-molecule size measure.

B-factor. Crystallographic B-factors measure how much each atom's electron density is smeared out, in Å². They rise in mobile loops and surface residues and fall in the buried interior. In AlphaFold models this column is repurposed to hold pLDDT instead.

pLDDT. For AlphaFold models, the B-factor field carries pLDDT — the model's own estimate of local accuracy on a 0–100 scale. Regions with pLDDT<50 should be treated as essentially unmodeled; they often correspond to intrinsically disordered segments.

Backbone torsions (φ/ψ). φ (phi) and ψ (psi) are the two rotatable backbone dihedrals per residue: φ is the C(i-1)–N–Cα–C torsion, ψ is the N–Cα–C–N(i+1) torsion, both in degrees on (−180°, 180°]. α-helical residues cluster near (−60°, −45°); β-strand residues near (−120°, +130°). A Ramachandran plot is simply a scatter of (φ, ψ) for every residue.

Radius of gyration, Cα contacts, bounding box. Radius of gyration (Rg) is the root-mean-square distance of Cα atoms from their centroid — a single number for overall size and compactness. A globular domain of N residues has Rg ≈ 2.2·N^0.38 Å; an extended or disordered chain has a much larger Rg. The Cα contact count is the number of residue pairs whose Cα atoms are within 8 Å and are more than four positions apart in sequence — a standard proxy for tertiary packing density. The bounding box is the smallest axis-aligned box enclosing all Cα atoms.

Secondary structure (3-state, P-SEA). Three-state secondary structure (P-SEA) collapses the eight DSSP classes into helix (a), strand (b), and coil (c). P-SEA assigns these from Cα geometry alone — distances and angles — without requiring backbone oxygens, so it works on any Cα trace.

Secondary structure (8-state, DSSP). Secondary structure is the local, repeating backbone conformation. DSSP classifies it into eight states by reading the hydrogen-bond network: three helix types (H, G, I), two β types (E, B), two non-regular types (T, S), and unstructured coil (-).

Foldseek 3Di. The Foldseek 3Di string encodes local tertiary geometry as a 20-letter alphabet — one character per residue — derived from the relative positions of nearby Cα atoms. Unlike the amino-acid sequence, 3Di is a direct function of the 3D structure, so two proteins with the same fold have similar 3Di strings even at low sequence identity.

mmCIF coordinates. Structure coordinates are given as an mmCIF _atom_site loop: one row per atom with element, residue name, chain id, sequence number, and x/y/z position in Å. Only the four main-chain atoms per residue are included here; side chains are omitted to keep the record compact.

Sequence. This is the polypeptide sequence — one letter per residue, N-terminus first. Length ranges from a few dozen residues for small domains to over a thousand for large multi-domain proteins.